Protein AF-A0A9X5X4X1-F1 (afdb_monomer_lite)

Radius of gyration: 17.38 Å; chains: 1; bounding box: 46×42×46 Å

Secondary structure (DSSP, 8-state):
-EEEEE--TTSTT--TTTTTBEEEEEEE-SSTTS-EEEEEEEEEEEGGGTEEEE-B-----EEEETTEEEEEEEPTTS--EEEEEEEGGG-EE-SS-SS-EEEETTEEEETT-SEEEEEEEEE--TTSS--SSSTTSPPPEEEEEEE-SSSS-EEEEEEPPPTTS-SPPPEEEEEPP-STTS--

Sequence (184 aa):
ILAGWNHDDRAAGASATDRGLARVAFIDASDPAALRYRWVLLVAPRDGGKDFGAVRSRLGGMVWYQGKLIVTAQNGAGQDDSLLVFDLQHLLKAGVDSGAIGKVRGGYSAHGYQYVLPAVGSYSPAGGTCGSGEARANPCFGSLSLDRTSTPDSLVATEAAPTDGTKRTRIWRYSYSTGAGRAG

Foldseek 3Di:
DKDWDFDDPPDPPDDPLNAQWTWMWDWDVVPVVDIDIAIATEWEADPNNQKTDGQRADFLEWDDDPQKIWTFGQDPDAQFTKIFIWGNVQKDFFPDQDCDAIDDVPTGYDRRGGIYIYTPDIGTFPPGHADPDDPPGGFHWRYWDWAVVDVVIWIKTKGNADPVNPDDIDIDTGDADPDPPRGD

pLDDT: mean 82.21, std 14.71, range [35.81, 97.44]

Structure (mmCIF, N/CA/C/O backbone):
data_AF-A0A9X5X4X1-F1
#
_entry.id   AF-A0A9X5X4X1-F1
#
loop_
_atom_site.group_PDB
_atom_site.id
_atom_site.type_symbol
_atom_site.label_atom_id
_atom_site.label_alt_id
_atom_site.label_comp_id
_atom_site.label_asym_id
_atom_site.label_entity_id
_atom_site.label_seq_id
_atom_site.pdbx_PDB_ins_code
_atom_site.Cartn_x
_atom_site.Cartn_y
_atom_site.Cartn_z
_atom_site.occupancy
_atom_site.B_iso_or_equiv
_atom_site.auth_seq_id
_atom_site.auth_comp_id
_atom_site.auth_asym_id
_atom_site.auth_atom_id
_atom_site.pdbx_PDB_model_num
ATOM 1 N N . ILE A 1 1 ? -3.961 14.943 0.521 1.00 60.47 1 ILE A N 1
ATOM 2 C CA . ILE A 1 1 ? -2.489 14.739 0.440 1.00 60.47 1 ILE A CA 1
ATOM 3 C C . ILE A 1 1 ? -2.168 13.419 1.133 1.00 60.47 1 ILE A C 1
ATOM 5 O O . ILE A 1 1 ? -2.783 13.145 2.160 1.00 60.47 1 ILE A O 1
ATOM 9 N N . LEU A 1 2 ? -1.275 12.606 0.558 1.00 58.41 2 LEU A N 1
ATOM 10 C CA . LEU A 1 2 ? -0.852 11.315 1.113 1.00 58.41 2 LEU A CA 1
ATOM 11 C C . LEU A 1 2 ? 0.649 11.347 1.390 1.00 58.41 2 LEU A C 1
ATOM 13 O O . LEU A 1 2 ? 1.413 11.780 0.530 1.00 58.41 2 LEU A O 1
ATOM 17 N N . ALA A 1 3 ? 1.060 10.864 2.558 1.00 59.78 3 ALA A N 1
ATOM 18 C CA . ALA A 1 3 ? 2.463 10.655 2.896 1.00 59.78 3 ALA A CA 1
ATOM 19 C C . ALA A 1 3 ? 2.642 9.224 3.418 1.00 59.78 3 ALA A C 1
ATOM 21 O O . ALA A 1 3 ? 1.963 8.811 4.354 1.00 59.78 3 ALA A O 1
ATOM 22 N N . GLY A 1 4 ? 3.519 8.445 2.787 1.00 55.84 4 GLY A N 1
ATOM 23 C CA . GLY A 1 4 ? 3.837 7.085 3.223 1.00 55.84 4 GLY A CA 1
ATOM 24 C C . GLY A 1 4 ? 4.915 7.112 4.300 1.00 55.84 4 GLY A C 1
ATOM 25 O O . GLY A 1 4 ? 5.861 7.889 4.195 1.00 55.84 4 GLY A O 1
ATOM 26 N N . TRP A 1 5 ? 4.785 6.277 5.329 1.00 54.09 5 TRP A N 1
ATOM 27 C CA . TRP A 1 5 ? 5.814 6.127 6.356 1.00 54.09 5 TRP A CA 1
ATOM 28 C C . TRP A 1 5 ? 5.919 4.658 6.756 1.00 54.09 5 TRP A C 1
ATOM 30 O O . TRP A 1 5 ? 4.943 4.051 7.190 1.00 54.09 5 TRP A O 1
ATOM 40 N N . ASN A 1 6 ? 7.113 4.087 6.696 1.00 56.62 6 ASN A N 1
ATOM 41 C CA . ASN A 1 6 ? 7.430 2.843 7.391 1.00 56.62 6 ASN A CA 1
ATOM 42 C C . ASN A 1 6 ? 8.311 3.174 8.598 1.00 56.62 6 ASN A C 1
ATOM 44 O O . ASN A 1 6 ? 9.201 4.021 8.508 1.00 56.62 6 ASN A O 1
ATOM 48 N N . HIS A 1 7 ? 8.041 2.569 9.752 1.00 47.75 7 HIS A N 1
ATOM 49 C CA . HIS A 1 7 ? 8.977 2.705 10.861 1.00 47.75 7 HIS A CA 1
ATOM 50 C C . HIS A 1 7 ? 10.265 1.965 10.470 1.00 47.75 7 HIS A C 1
ATOM 52 O O . HIS A 1 7 ? 10.210 0.795 10.103 1.00 47.75 7 HIS A O 1
ATOM 58 N N . ASP A 1 8 ? 11.398 2.670 10.464 1.00 44.44 8 ASP A N 1
ATOM 59 C CA . ASP A 1 8 ? 12.718 2.078 10.251 1.00 44.44 8 ASP A CA 1
ATOM 60 C C . ASP A 1 8 ? 13.308 1.809 11.640 1.00 44.44 8 ASP A C 1
ATOM 62 O O . ASP A 1 8 ? 13.407 2.707 12.479 1.00 44.44 8 ASP A O 1
ATOM 66 N N . ASP A 1 9 ? 13.615 0.551 11.927 1.00 48.59 9 ASP A N 1
ATOM 67 C CA . ASP A 1 9 ? 13.736 -0.009 13.280 1.00 48.59 9 ASP A CA 1
ATOM 68 C C . ASP A 1 9 ? 15.030 0.364 14.031 1.00 48.59 9 ASP A C 1
ATOM 70 O O . ASP A 1 9 ? 15.533 -0.410 14.846 1.00 48.59 9 ASP A O 1
ATOM 74 N N . ARG A 1 10 ? 15.592 1.553 13.785 1.00 42.25 10 ARG A N 1
ATOM 75 C CA . ARG A 1 10 ? 16.760 2.062 14.525 1.00 42.25 10 ARG A CA 1
ATOM 76 C C . ARG A 1 10 ? 16.415 2.984 15.696 1.00 42.25 10 ARG A C 1
ATOM 78 O O . ARG A 1 10 ? 17.324 3.397 16.408 1.00 42.25 10 ARG A O 1
ATOM 85 N N . ALA A 1 11 ? 15.140 3.296 15.935 1.00 42.72 11 ALA A N 1
ATOM 86 C CA . ALA A 1 11 ? 14.756 4.027 17.141 1.00 42.72 11 ALA A CA 1
ATOM 87 C C . ALA A 1 11 ? 14.707 3.065 18.339 1.00 42.72 11 ALA A C 1
ATOM 89 O O . ALA A 1 11 ? 13.877 2.154 18.389 1.00 42.72 11 ALA A O 1
ATOM 90 N N . ALA A 1 12 ? 15.614 3.253 19.298 1.00 35.81 12 ALA A N 1
ATOM 91 C CA . ALA A 1 12 ? 15.603 2.522 20.559 1.00 35.81 12 ALA A CA 1
ATOM 92 C C . ALA A 1 12 ? 14.250 2.724 21.271 1.00 35.81 12 ALA A C 1
ATOM 94 O O . ALA A 1 12 ? 13.861 3.858 21.539 1.00 35.81 12 ALA A O 1
ATOM 95 N N . GLY A 1 13 ? 13.532 1.630 21.557 1.00 48.41 13 GLY A N 1
ATOM 96 C CA . GLY A 1 13 ? 12.283 1.644 22.335 1.00 48.41 13 GLY A CA 1
ATOM 97 C C . GLY A 1 13 ? 10.996 1.252 21.595 1.00 48.41 13 GLY A C 1
ATOM 98 O O . GLY A 1 13 ? 9.953 1.180 22.237 1.00 48.41 13 GLY A O 1
ATOM 99 N N . ALA A 1 14 ? 11.030 0.962 20.288 1.00 50.69 14 ALA A N 1
ATOM 100 C CA . ALA A 1 14 ? 9.841 0.475 19.577 1.00 50.69 14 ALA A CA 1
ATOM 101 C C . ALA A 1 14 ? 9.451 -0.951 20.025 1.00 50.69 14 ALA A C 1
ATOM 103 O O . ALA A 1 14 ? 10.295 -1.852 20.061 1.00 50.69 14 ALA A O 1
ATOM 104 N N . SER A 1 15 ? 8.168 -1.162 20.342 1.00 56.25 15 SER A N 1
ATOM 105 C CA . SER A 1 15 ? 7.614 -2.479 20.679 1.00 56.25 15 SER A CA 1
ATOM 106 C C . SER A 1 15 ? 7.832 -3.476 19.534 1.00 56.25 15 SER A C 1
ATOM 108 O O . SER A 1 15 ? 7.698 -3.134 18.358 1.00 56.25 15 SER A O 1
ATOM 110 N N . ALA A 1 16 ? 8.096 -4.748 19.855 1.00 61.09 16 ALA A N 1
ATOM 111 C CA . ALA A 1 16 ? 8.211 -5.815 18.856 1.00 61.09 16 ALA A CA 1
ATOM 112 C C . ALA A 1 16 ? 6.954 -5.946 17.967 1.00 61.09 16 ALA A C 1
ATOM 114 O O . ALA A 1 16 ? 7.050 -6.405 16.830 1.00 61.09 16 ALA A O 1
ATOM 115 N N . THR A 1 17 ? 5.785 -5.516 18.457 1.00 63.78 17 THR A N 1
ATOM 116 C CA . THR A 1 17 ? 4.520 -5.541 17.706 1.00 63.78 17 THR A CA 1
ATOM 117 C C . THR A 1 17 ? 4.434 -4.468 16.616 1.00 63.78 17 THR A C 1
ATOM 119 O O . THR A 1 17 ? 3.832 -4.726 15.566 1.00 63.78 17 THR A O 1
ATOM 122 N N . ASP A 1 18 ? 5.088 -3.321 16.824 1.00 68.56 18 ASP A N 1
ATOM 123 C CA . ASP A 1 18 ? 5.121 -2.172 15.905 1.00 68.56 18 ASP A CA 1
ATOM 124 C C . ASP A 1 18 ? 6.148 -2.329 14.778 1.00 68.56 18 ASP A C 1
ATOM 126 O O . ASP A 1 18 ? 6.080 -1.644 13.753 1.00 68.56 18 ASP A O 1
ATOM 130 N N . ARG A 1 19 ? 7.106 -3.243 14.961 1.00 71.38 19 ARG A N 1
ATOM 131 C CA . ARG A 1 19 ? 8.256 -3.403 14.074 1.00 71.38 19 ARG A CA 1
ATOM 132 C C . ARG A 1 19 ? 7.835 -3.653 12.622 1.00 71.38 19 ARG A C 1
ATOM 134 O O . ARG A 1 19 ? 7.086 -4.593 12.329 1.00 71.38 19 ARG A O 1
ATOM 141 N N . GLY A 1 20 ? 8.333 -2.814 11.716 1.00 75.88 20 GLY A N 1
ATOM 142 C CA . GLY A 1 20 ? 8.123 -2.941 10.275 1.00 75.88 20 GLY A CA 1
ATOM 143 C C . GLY A 1 20 ? 6.692 -2.721 9.771 1.00 75.88 20 GLY A C 1
ATOM 144 O O . GLY A 1 20 ? 6.445 -3.012 8.604 1.00 75.88 20 GLY A O 1
ATOM 145 N N . LEU A 1 21 ? 5.742 -2.236 10.585 1.00 86.00 21 LEU A N 1
ATOM 146 C CA . LEU A 1 21 ? 4.379 -1.957 10.109 1.00 86.00 21 LEU A CA 1
ATOM 147 C C . LEU A 1 21 ? 4.385 -0.899 8.994 1.00 86.00 21 LEU A C 1
ATOM 149 O O . LEU A 1 21 ? 4.885 0.216 9.175 1.00 86.00 21 LEU A O 1
ATOM 153 N N . ALA A 1 22 ? 3.779 -1.236 7.856 1.00 86.94 22 ALA A N 1
ATOM 154 C CA . ALA A 1 22 ? 3.581 -0.302 6.759 1.00 86.94 22 ALA A CA 1
ATOM 155 C C . ALA A 1 22 ? 2.309 0.526 6.989 1.00 86.94 22 ALA A C 1
ATOM 157 O O . ALA A 1 22 ? 1.212 -0.017 7.150 1.00 86.94 22 ALA A O 1
ATOM 158 N N . ARG A 1 23 ? 2.447 1.854 6.993 1.00 88.50 23 ARG A N 1
ATOM 159 C CA . ARG A 1 23 ? 1.332 2.783 7.204 1.00 88.50 23 ARG A CA 1
ATOM 160 C C . ARG A 1 23 ? 1.416 3.986 6.276 1.00 88.50 23 ARG A C 1
ATOM 162 O O . ARG A 1 23 ? 2.484 4.395 5.824 1.00 88.50 23 ARG A O 1
ATOM 169 N N . VAL A 1 24 ? 0.259 4.572 6.008 1.00 89.19 24 VAL A N 1
ATOM 170 C CA . VAL A 1 24 ? 0.131 5.763 5.169 1.00 89.19 24 VAL A CA 1
ATOM 171 C C . VAL A 1 24 ? -0.659 6.804 5.943 1.00 89.19 24 VAL A C 1
ATOM 173 O O . VAL A 1 24 ? -1.702 6.505 6.525 1.00 89.19 24 VAL A O 1
ATOM 176 N N . ALA A 1 25 ? -0.138 8.023 5.986 1.00 88.25 25 ALA A N 1
ATOM 177 C CA . ALA A 1 25 ? -0.833 9.174 6.522 1.00 88.25 25 ALA A CA 1
ATOM 178 C C . ALA A 1 25 ? -1.733 9.771 5.440 1.00 88.25 25 ALA A C 1
ATOM 180 O O . ALA A 1 25 ? -1.275 10.174 4.366 1.00 88.25 25 ALA A O 1
ATOM 181 N N . PHE A 1 26 ? -3.016 9.856 5.762 1.00 87.50 26 PHE A N 1
ATOM 182 C CA . PHE A 1 26 ? -4.015 10.579 4.999 1.00 87.50 26 PHE A CA 1
ATOM 183 C C . PHE A 1 26 ? -4.278 11.905 5.699 1.00 87.50 26 PHE A C 1
ATOM 185 O O . PHE A 1 26 ? -4.432 11.955 6.922 1.00 87.50 26 PHE A O 1
ATOM 192 N N . ILE A 1 27 ? -4.338 12.976 4.915 1.00 87.19 27 ILE A N 1
ATOM 193 C CA . ILE A 1 27 ? -4.832 14.268 5.382 1.00 87.19 27 ILE A CA 1
ATOM 194 C C . ILE A 1 27 ? -6.265 14.408 4.885 1.00 87.19 27 ILE A C 1
ATOM 196 O O . ILE A 1 27 ? -6.491 14.535 3.678 1.00 87.19 27 ILE A O 1
ATOM 200 N N . ASP A 1 28 ? -7.208 14.382 5.822 1.00 83.38 28 ASP A N 1
ATOM 201 C CA . ASP A 1 28 ? -8.568 14.852 5.596 1.00 83.38 28 ASP A CA 1
ATOM 202 C C . ASP A 1 28 ? -8.522 16.380 5.516 1.00 83.38 28 ASP A C 1
ATOM 204 O O . ASP A 1 28 ? -8.190 17.068 6.485 1.00 83.38 28 AS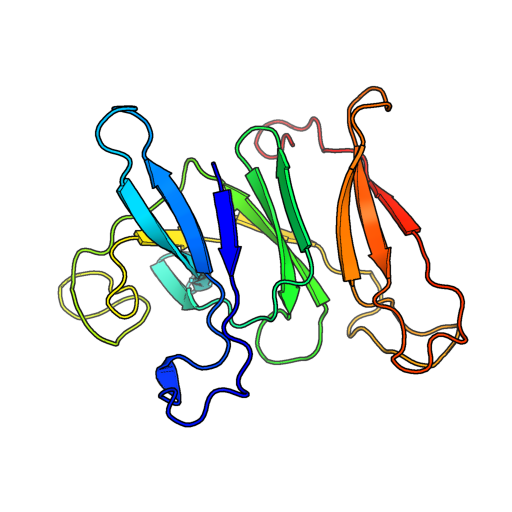P A O 1
ATOM 208 N N . ALA A 1 29 ? -8.777 16.869 4.306 1.00 86.12 29 ALA A N 1
ATOM 209 C CA . ALA A 1 29 ? -8.772 18.278 3.940 1.00 86.12 29 ALA A CA 1
ATOM 210 C C . ALA A 1 29 ? -10.167 18.749 3.499 1.00 86.12 29 ALA A C 1
ATOM 212 O O . ALA A 1 29 ? -10.274 19.704 2.733 1.00 86.12 29 ALA A O 1
ATOM 213 N N . SER A 1 30 ? -11.227 18.058 3.940 1.00 85.50 30 SER A N 1
ATOM 214 C CA . SER A 1 30 ? -12.613 18.484 3.694 1.00 85.50 30 SER A CA 1
ATOM 215 C C . SER A 1 30 ? -12.904 19.872 4.278 1.00 85.50 30 SER A C 1
ATOM 217 O O . SER A 1 30 ? -13.683 20.623 3.698 1.00 85.50 30 SER A O 1
ATOM 219 N N . ASP A 1 31 ? -12.215 20.230 5.366 1.00 90.31 31 ASP A N 1
ATOM 220 C CA . ASP A 1 31 ? -12.123 21.584 5.907 1.00 90.31 31 ASP A CA 1
ATOM 221 C C . ASP A 1 31 ? -10.655 22.067 5.876 1.00 90.31 31 ASP A C 1
ATOM 223 O O . ASP A 1 31 ? -9.835 21.607 6.681 1.00 90.31 31 ASP A O 1
ATOM 227 N N . PRO A 1 32 ? -10.289 22.995 4.969 1.00 88.56 32 PRO A N 1
ATOM 228 C CA . PRO A 1 32 ? -8.934 23.540 4.882 1.00 88.56 32 PRO A CA 1
ATOM 229 C C . PRO A 1 32 ? -8.465 24.284 6.140 1.00 88.56 32 PRO A C 1
ATOM 231 O O . PRO A 1 32 ? -7.257 24.390 6.356 1.00 88.56 32 PRO A O 1
ATOM 234 N N . ALA A 1 33 ? -9.383 24.785 6.975 1.00 92.75 33 ALA A N 1
ATOM 235 C CA . ALA A 1 33 ? -9.048 25.440 8.239 1.00 92.75 33 ALA A CA 1
ATOM 236 C C . ALA A 1 33 ? -8.784 24.433 9.376 1.00 92.75 33 ALA A C 1
ATOM 238 O O . ALA A 1 33 ? -8.242 24.808 10.417 1.00 92.75 33 ALA A O 1
ATOM 239 N N . ALA A 1 34 ? -9.129 23.156 9.181 1.00 90.69 34 ALA A N 1
ATOM 240 C CA . ALA A 1 34 ? -9.043 22.111 10.196 1.00 90.69 34 ALA A CA 1
ATOM 241 C C . ALA A 1 34 ? -8.537 20.780 9.614 1.00 90.69 34 ALA A C 1
ATOM 243 O O . ALA A 1 34 ? -9.199 19.745 9.717 1.00 90.69 34 ALA A O 1
ATOM 244 N N . LEU A 1 35 ? -7.332 20.791 9.033 1.00 89.44 35 LEU A N 1
ATOM 245 C CA . LEU A 1 35 ? -6.696 19.588 8.490 1.00 89.44 35 LEU A CA 1
ATOM 246 C C . LEU A 1 35 ? -6.540 18.498 9.560 1.00 89.44 35 LEU A C 1
ATOM 248 O O . LEU A 1 35 ? -5.962 18.725 10.627 1.00 89.44 35 LEU A O 1
ATOM 252 N N . ARG A 1 36 ? -7.005 17.281 9.258 1.00 87.06 36 ARG A N 1
ATOM 253 C CA . ARG A 1 36 ? -6.911 16.137 10.177 1.00 87.06 36 ARG A CA 1
ATOM 254 C C . ARG A 1 36 ? -6.016 15.054 9.605 1.00 87.06 36 ARG A C 1
ATOM 256 O O . ARG A 1 36 ? -6.288 14.491 8.550 1.00 87.06 36 ARG A O 1
ATOM 263 N N . TYR A 1 37 ? -4.985 14.704 10.363 1.00 85.25 37 TYR A N 1
ATOM 264 C CA . TYR A 1 37 ? -4.120 13.576 10.046 1.00 85.25 37 TYR A CA 1
ATOM 265 C C . TYR A 1 37 ? -4.741 12.265 10.524 1.00 85.25 37 TYR A C 1
ATOM 267 O O . TYR A 1 37 ? -5.282 12.172 11.636 1.00 85.25 37 TYR A O 1
ATOM 275 N N . ARG A 1 38 ? -4.659 11.241 9.676 1.00 87.88 38 ARG A N 1
ATOM 276 C CA . ARG A 1 38 ? -5.104 9.878 9.963 1.00 87.88 38 ARG A CA 1
ATOM 277 C C . ARG A 1 38 ? -4.042 8.893 9.510 1.00 87.88 38 ARG A C 1
ATOM 279 O O . ARG A 1 38 ? -3.692 8.854 8.335 1.00 87.88 38 ARG A O 1
ATOM 286 N N . TRP A 1 39 ? -3.556 8.086 10.443 1.00 90.06 39 TRP A N 1
ATOM 287 C CA . TRP A 1 39 ? -2.755 6.918 10.107 1.00 90.06 39 TRP A CA 1
ATOM 288 C C . TRP A 1 39 ? -3.670 5.789 9.653 1.00 90.06 39 TRP A C 1
ATOM 290 O O . TRP A 1 39 ? -4.643 5.456 10.334 1.00 90.06 39 TRP A O 1
ATOM 300 N N . VAL A 1 40 ? -3.341 5.219 8.502 1.00 93.31 40 VAL A N 1
ATOM 301 C CA . VAL A 1 40 ? -4.019 4.067 7.921 1.00 93.31 40 VAL A CA 1
ATOM 302 C C . VAL A 1 40 ? -3.013 2.932 7.823 1.00 93.31 40 VAL A C 1
ATOM 304 O O . VAL A 1 40 ? -1.945 3.091 7.225 1.00 93.31 40 VAL A O 1
ATOM 307 N N . LEU A 1 41 ? -3.345 1.796 8.430 1.00 93.69 41 LEU A N 1
ATOM 308 C CA . LEU A 1 41 ? -2.503 0.607 8.408 1.00 93.69 41 LEU A CA 1
ATOM 309 C C . LEU A 1 41 ? -2.710 -0.157 7.094 1.00 93.69 41 LEU A C 1
ATOM 311 O O . LEU A 1 41 ? -3.844 -0.479 6.737 1.00 93.69 41 LEU A O 1
ATOM 315 N N . LEU A 1 42 ? -1.627 -0.474 6.384 1.00 93.38 42 LEU A N 1
ATOM 316 C CA . LEU A 1 42 ? -1.701 -1.328 5.201 1.00 93.38 42 LEU A CA 1
ATOM 317 C C . LEU A 1 42 ? -1.804 -2.791 5.638 1.00 93.38 42 LEU A C 1
ATOM 319 O O . LEU A 1 42 ? -1.017 -3.262 6.464 1.00 93.38 42 LEU A O 1
ATOM 323 N N . VAL A 1 43 ? -2.779 -3.517 5.094 1.00 93.44 43 VAL A N 1
ATOM 324 C CA . VAL A 1 43 ? -3.051 -4.909 5.481 1.00 93.44 43 VAL A CA 1
ATOM 325 C C . VAL A 1 43 ? -3.193 -5.812 4.261 1.00 93.44 43 VAL A C 1
ATOM 327 O O . VAL A 1 43 ? -3.605 -5.376 3.191 1.00 93.44 43 VAL A O 1
ATOM 330 N N . ALA A 1 44 ? -2.843 -7.083 4.418 1.00 91.12 44 ALA A N 1
ATOM 331 C CA . ALA A 1 44 ? -3.049 -8.119 3.417 1.00 91.12 44 ALA A CA 1
ATOM 332 C C . ALA A 1 44 ? -4.242 -8.991 3.842 1.00 91.12 44 ALA A C 1
ATOM 334 O O . ALA A 1 44 ? -4.248 -9.473 4.984 1.00 91.12 44 ALA A O 1
ATOM 335 N N . PRO A 1 45 ? -5.242 -9.207 2.967 1.00 92.44 45 PRO A N 1
ATOM 336 C CA . PRO A 1 45 ? -6.344 -10.119 3.250 1.00 92.44 45 PRO A CA 1
ATOM 337 C C . PRO A 1 45 ? -5.852 -11.531 3.599 1.00 92.44 45 PRO A C 1
ATOM 339 O O . PRO A 1 45 ? -4.898 -12.039 3.012 1.00 92.44 45 PRO A O 1
ATOM 342 N N . ARG A 1 46 ? -6.531 -12.178 4.544 1.00 90.00 46 ARG A N 1
ATOM 343 C CA . ARG A 1 46 ? -6.351 -13.578 4.952 1.00 90.00 46 ARG A CA 1
ATOM 344 C C . ARG A 1 46 ? -7.695 -14.293 4.936 1.00 90.00 46 ARG A C 1
ATOM 346 O O . ARG A 1 46 ? -8.744 -13.652 4.872 1.00 90.00 46 ARG A O 1
ATOM 353 N N . ASP A 1 47 ? -7.667 -15.622 4.959 1.00 89.38 47 ASP A N 1
ATOM 354 C CA . ASP A 1 47 ? -8.865 -16.462 5.077 1.00 89.38 47 ASP A CA 1
ATOM 355 C C . ASP A 1 47 ? -9.966 -16.112 4.059 1.00 89.38 47 ASP A C 1
ATOM 357 O O . ASP A 1 47 ? -11.148 -15.993 4.389 1.00 89.38 47 ASP A O 1
ATOM 361 N N . GLY A 1 48 ? -9.567 -15.874 2.805 1.00 86.00 48 GLY A N 1
ATOM 362 C CA . GLY A 1 48 ? -10.485 -15.471 1.734 1.00 86.00 48 GLY A CA 1
ATOM 363 C C . GLY A 1 48 ? -11.128 -14.093 1.943 1.00 86.00 48 GLY A C 1
ATOM 364 O O . GLY A 1 48 ? -12.239 -13.867 1.474 1.00 86.00 48 GLY A O 1
ATOM 365 N N . GLY A 1 49 ? -10.467 -13.194 2.680 1.00 86.81 49 GLY A N 1
ATOM 366 C CA . GLY A 1 49 ? -10.953 -11.846 2.995 1.00 86.81 49 GLY A CA 1
ATOM 367 C C . GLY A 1 49 ? -11.778 -11.749 4.281 1.00 86.81 49 GLY A C 1
ATOM 368 O O . GLY A 1 49 ? -12.301 -10.681 4.587 1.00 86.81 49 GLY A O 1
ATOM 369 N N . LYS A 1 50 ? -11.901 -12.841 5.047 1.00 92.56 50 LYS A N 1
ATOM 370 C CA . LYS A 1 50 ? -12.605 -12.857 6.345 1.00 92.56 50 LYS A CA 1
ATOM 371 C C . LYS A 1 50 ? -11.740 -12.373 7.510 1.00 92.56 50 LYS A C 1
ATOM 373 O O . LYS A 1 50 ? -12.259 -12.193 8.612 1.00 92.56 50 LYS A O 1
ATOM 378 N N . ASP A 1 51 ? -10.446 -12.211 7.269 1.00 94.88 51 ASP A N 1
ATOM 379 C CA . ASP A 1 51 ? -9.477 -11.641 8.193 1.00 94.88 51 ASP A CA 1
ATOM 380 C C . ASP A 1 51 ? -8.379 -10.904 7.406 1.00 94.88 51 ASP A C 1
ATOM 382 O O . ASP A 1 51 ? -8.380 -10.888 6.172 1.00 94.88 51 ASP A O 1
ATOM 386 N N . PHE A 1 52 ? -7.437 -10.276 8.101 1.00 94.25 52 PHE A N 1
ATOM 387 C CA . PHE A 1 52 ? -6.272 -9.641 7.510 1.00 94.25 52 PHE A CA 1
ATOM 388 C C . PHE A 1 52 ? -5.080 -9.639 8.468 1.00 94.25 52 PHE A C 1
ATOM 390 O O . PHE A 1 52 ? -5.215 -9.645 9.689 1.00 94.25 52 PHE A O 1
ATOM 397 N N . GLY A 1 53 ? -3.880 -9.601 7.898 1.00 91.31 53 GLY A N 1
ATOM 398 C CA . GLY A 1 53 ? -2.641 -9.356 8.632 1.00 91.31 53 GLY A CA 1
ATOM 399 C C . GLY A 1 53 ? -2.017 -8.030 8.227 1.00 91.31 53 GLY A C 1
ATOM 400 O O . GLY A 1 53 ? -2.274 -7.528 7.138 1.00 91.31 53 GLY A O 1
ATOM 401 N N . ALA A 1 54 ? -1.157 -7.473 9.075 1.00 89.12 54 ALA A N 1
ATOM 402 C CA . ALA A 1 54 ? -0.380 -6.302 8.688 1.00 89.12 54 ALA A CA 1
ATOM 403 C C . ALA A 1 54 ? 0.541 -6.606 7.504 1.00 89.12 54 ALA A C 1
ATOM 405 O O . ALA A 1 54 ? 1.231 -7.630 7.500 1.00 89.12 54 ALA A O 1
ATOM 406 N N . VAL A 1 55 ? 0.617 -5.666 6.562 1.00 86.81 55 VAL A N 1
ATOM 407 C CA . VAL A 1 55 ? 1.764 -5.579 5.661 1.00 86.81 55 VAL A CA 1
ATOM 408 C C . VAL A 1 55 ? 2.936 -5.077 6.492 1.00 86.81 55 VAL A C 1
ATOM 410 O O . VAL A 1 55 ? 2.883 -3.996 7.085 1.00 86.81 55 VAL A O 1
ATOM 413 N N . ARG A 1 56 ? 3.986 -5.893 6.561 1.00 81.81 56 ARG A N 1
ATOM 414 C CA . ARG A 1 56 ? 5.228 -5.540 7.241 1.00 81.81 56 ARG A CA 1
ATOM 415 C C . ARG A 1 56 ? 6.319 -5.376 6.205 1.00 81.81 56 ARG A C 1
ATOM 417 O O . ARG A 1 56 ? 6.864 -6.365 5.735 1.00 81.81 56 ARG A O 1
ATOM 424 N N . SER A 1 57 ? 6.582 -4.134 5.818 1.00 74.31 57 SER A N 1
ATOM 425 C CA . SER A 1 57 ? 7.588 -3.830 4.812 1.00 74.31 57 SER A CA 1
ATOM 426 C C . SER A 1 57 ? 8.151 -2.429 4.973 1.00 74.31 57 SER A C 1
ATOM 428 O O . SER A 1 57 ? 7.438 -1.481 5.312 1.00 74.31 57 SER A O 1
ATOM 430 N N . ARG A 1 58 ? 9.424 -2.285 4.600 1.00 73.12 58 ARG A N 1
ATOM 431 C CA . ARG A 1 58 ? 9.982 -0.996 4.206 1.00 73.12 58 ARG A CA 1
ATOM 432 C C . ARG A 1 58 ? 9.282 -0.544 2.922 1.00 73.12 58 ARG A C 1
ATOM 434 O O . ARG A 1 58 ? 9.266 -1.292 1.950 1.00 73.12 58 ARG A O 1
ATOM 441 N N . LEU A 1 59 ? 8.686 0.645 2.923 1.00 76.19 59 LEU A N 1
ATOM 442 C CA . LEU A 1 59 ? 8.090 1.220 1.718 1.00 76.19 59 LEU A CA 1
ATOM 443 C C . LEU A 1 59 ? 9.184 2.009 0.994 1.00 76.19 59 LEU A C 1
ATOM 445 O O . LEU A 1 59 ? 9.555 3.096 1.428 1.00 76.19 59 LEU A O 1
ATOM 449 N N . GLY A 1 60 ? 9.749 1.438 -0.069 1.00 73.44 60 GLY A N 1
ATOM 450 C CA . GLY A 1 60 ? 10.801 2.084 -0.870 1.00 73.44 60 GLY A CA 1
ATOM 451 C C . GLY A 1 60 ? 10.264 3.147 -1.837 1.00 73.44 60 GLY A C 1
ATOM 452 O O . GLY A 1 60 ? 10.952 4.117 -2.152 1.00 73.44 60 GLY A O 1
ATOM 453 N N . GLY A 1 61 ? 9.008 3.011 -2.263 1.00 83.75 61 GLY A N 1
ATOM 454 C CA . GLY A 1 61 ? 8.319 3.968 -3.119 1.00 83.75 61 GLY A CA 1
ATOM 455 C C . GLY A 1 61 ? 6.807 3.783 -3.091 1.00 83.75 61 GLY A C 1
ATOM 456 O O . GLY A 1 61 ? 6.302 2.711 -2.756 1.00 83.75 61 GLY A O 1
ATOM 457 N N . MET A 1 62 ? 6.084 4.845 -3.444 1.00 90.50 62 MET A N 1
ATOM 458 C CA . MET A 1 62 ? 4.625 4.870 -3.463 1.00 90.50 62 MET A CA 1
ATOM 459 C C . MET A 1 62 ? 4.115 5.799 -4.563 1.00 90.50 62 MET A C 1
ATOM 461 O O . MET A 1 62 ? 4.596 6.922 -4.700 1.00 90.50 62 MET A O 1
ATOM 46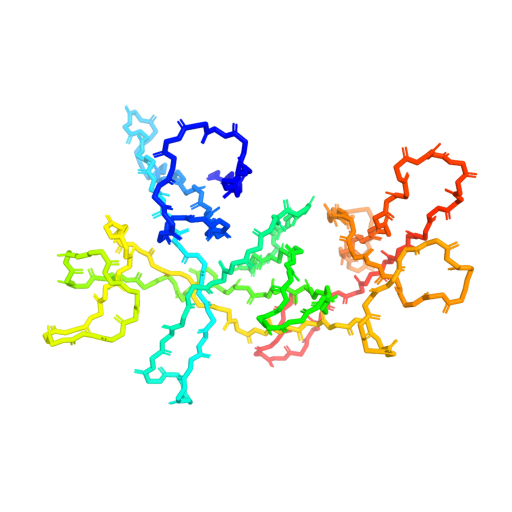5 N N . VAL A 1 63 ? 3.106 5.350 -5.306 1.00 93.38 63 VAL A N 1
ATOM 466 C CA . VAL A 1 63 ? 2.410 6.131 -6.334 1.00 93.38 63 VAL A CA 1
ATOM 467 C C . VAL A 1 63 ? 0.910 6.031 -6.107 1.00 93.38 63 VAL A C 1
ATOM 469 O O . VAL A 1 63 ? 0.379 4.950 -5.874 1.00 93.38 63 VAL A O 1
ATOM 472 N N . TRP A 1 64 ? 0.220 7.166 -6.193 1.00 92.00 64 TRP A N 1
ATOM 473 C CA . TRP A 1 64 ? -1.236 7.215 -6.250 1.00 92.00 64 TRP A CA 1
ATOM 474 C C . TRP A 1 64 ? -1.678 7.540 -7.677 1.00 92.00 64 TRP A C 1
ATOM 476 O O . TRP A 1 64 ? -1.276 8.565 -8.234 1.00 92.00 64 TRP A O 1
ATOM 486 N N . TYR A 1 65 ? -2.507 6.675 -8.256 1.00 91.81 65 TYR A N 1
ATOM 487 C CA . TYR A 1 65 ? -3.051 6.839 -9.598 1.00 91.81 65 TYR A CA 1
ATOM 488 C C . TYR A 1 65 ? -4.486 6.312 -9.670 1.00 91.81 65 TYR A C 1
ATOM 490 O O . TYR A 1 65 ? -4.765 5.232 -9.165 1.00 91.81 65 TYR A O 1
ATOM 498 N N . GLN A 1 66 ? -5.409 7.098 -10.237 1.00 90.38 66 GLN A N 1
ATOM 499 C CA . GLN A 1 66 ? -6.825 6.733 -10.446 1.00 90.38 66 GLN A CA 1
ATOM 500 C C . GLN A 1 66 ? -7.502 6.011 -9.258 1.00 90.38 66 GLN A C 1
ATOM 502 O O . GLN A 1 66 ? -8.196 5.011 -9.413 1.00 90.38 66 GLN A O 1
ATOM 507 N N . GLY A 1 67 ? -7.293 6.516 -8.038 1.00 90.31 67 GLY A N 1
ATOM 508 C CA . GLY A 1 67 ? -7.900 5.937 -6.832 1.00 90.31 67 GLY A CA 1
ATOM 509 C C . GLY A 1 67 ? -7.170 4.719 -6.259 1.00 90.31 67 GLY A C 1
ATOM 510 O O . GLY A 1 67 ? -7.593 4.214 -5.223 1.00 90.31 67 GLY A O 1
ATOM 511 N N . LYS A 1 68 ? -6.056 4.283 -6.859 1.00 93.06 68 LYS A N 1
ATOM 512 C CA . LYS A 1 68 ? -5.217 3.196 -6.348 1.00 93.06 68 LYS A CA 1
ATOM 513 C C . LYS A 1 68 ? -3.892 3.700 -5.812 1.00 93.06 68 LYS A C 1
ATOM 515 O O . LYS A 1 68 ? -3.239 4.549 -6.415 1.00 93.06 68 LYS A O 1
ATOM 520 N N . LEU A 1 69 ? -3.495 3.156 -4.676 1.00 94.06 69 LEU A N 1
ATOM 521 C CA . LEU A 1 69 ? -2.181 3.340 -4.095 1.00 94.06 69 LEU A CA 1
ATOM 522 C C . LEU A 1 69 ? -1.334 2.110 -4.411 1.00 94.06 69 LEU A C 1
ATOM 524 O O . LEU A 1 69 ? -1.708 0.994 -4.060 1.00 94.06 69 LEU A O 1
ATOM 528 N N . ILE A 1 70 ? -0.203 2.315 -5.067 1.00 93.56 70 ILE A N 1
ATOM 529 C CA . ILE A 1 70 ? 0.758 1.269 -5.407 1.00 93.56 70 ILE A CA 1
ATOM 530 C C . ILE A 1 70 ? 2.002 1.531 -4.578 1.00 93.56 70 ILE A C 1
ATOM 532 O O . ILE A 1 70 ? 2.534 2.641 -4.610 1.00 93.56 70 ILE A O 1
ATOM 536 N N . VAL A 1 71 ? 2.459 0.534 -3.834 1.00 91.38 71 VAL A N 1
ATOM 537 C CA . VAL A 1 71 ? 3.645 0.648 -2.979 1.00 91.38 71 VAL A CA 1
ATOM 538 C C . VAL A 1 71 ? 4.618 -0.476 -3.281 1.00 91.38 71 VAL A C 1
ATOM 540 O O . VAL A 1 71 ? 4.196 -1.591 -3.591 1.00 91.38 71 VAL A O 1
ATOM 543 N N . THR A 1 72 ? 5.913 -0.208 -3.144 1.00 87.38 72 THR A N 1
ATOM 544 C CA . THR A 1 72 ? 6.891 -1.294 -3.041 1.00 87.38 72 THR A CA 1
ATOM 545 C C . THR A 1 72 ? 6.790 -1.906 -1.652 1.00 87.38 72 THR A C 1
ATOM 547 O O . THR A 1 72 ? 6.753 -1.191 -0.645 1.00 87.38 72 THR A O 1
ATOM 550 N N . ALA A 1 73 ? 6.687 -3.228 -1.593 1.00 78.31 73 ALA A N 1
ATOM 551 C CA . ALA A 1 73 ? 6.651 -3.954 -0.342 1.00 78.31 73 ALA A CA 1
ATOM 552 C C . ALA A 1 73 ? 7.247 -5.358 -0.470 1.00 78.31 73 ALA A C 1
ATOM 554 O O . ALA A 1 73 ? 7.148 -6.005 -1.505 1.00 78.31 73 ALA A O 1
ATOM 555 N N . GLN A 1 74 ? 7.784 -5.856 0.633 1.00 68.31 74 GLN A N 1
ATOM 556 C CA . GLN A 1 74 ? 8.132 -7.251 0.828 1.00 68.31 74 GLN A CA 1
ATOM 557 C C . GLN A 1 74 ? 6.852 -8.015 1.157 1.00 68.31 74 GLN A C 1
ATOM 559 O O . GLN A 1 74 ? 6.115 -7.647 2.082 1.00 68.31 74 GLN A O 1
ATOM 564 N N . ASN A 1 75 ? 6.553 -9.058 0.386 1.00 54.84 75 ASN A N 1
ATOM 565 C CA . ASN A 1 75 ? 5.459 -9.955 0.731 1.00 54.84 75 ASN A CA 1
ATOM 566 C C . ASN A 1 75 ? 5.877 -10.855 1.914 1.00 54.84 75 ASN A C 1
ATOM 568 O O . ASN A 1 75 ? 7.054 -11.139 2.113 1.00 54.84 75 ASN A O 1
ATOM 572 N N . GLY A 1 76 ? 4.929 -11.254 2.761 1.00 45.47 76 GLY A N 1
ATOM 573 C CA . GLY A 1 76 ? 5.219 -11.940 4.024 1.00 45.47 76 GLY A CA 1
ATOM 574 C C . GLY A 1 76 ? 6.007 -13.255 3.876 1.00 45.47 76 GLY A C 1
ATOM 575 O O . GLY A 1 76 ? 5.774 -14.028 2.956 1.00 45.47 76 GLY A O 1
ATOM 576 N N . ALA A 1 77 ? 6.868 -13.520 4.868 1.00 36.22 77 ALA A N 1
ATOM 577 C CA . ALA A 1 77 ? 7.671 -14.734 5.111 1.00 36.22 77 ALA A CA 1
ATOM 578 C C . ALA A 1 77 ? 8.898 -15.010 4.214 1.00 36.22 77 ALA A C 1
ATOM 580 O O . ALA A 1 77 ? 9.631 -15.959 4.492 1.00 36.22 77 ALA A O 1
ATOM 581 N N . GLY A 1 78 ? 9.204 -14.174 3.227 1.00 43.28 78 GLY A N 1
ATOM 582 C CA . GLY A 1 78 ? 10.410 -14.322 2.413 1.00 43.28 78 GLY A CA 1
ATOM 583 C C . GLY A 1 78 ? 10.637 -13.091 1.555 1.00 43.28 78 GLY A C 1
ATOM 584 O O . GLY A 1 78 ? 9.721 -12.310 1.348 1.00 43.28 78 GLY A O 1
ATOM 585 N N . GLN A 1 79 ? 11.873 -12.894 1.115 1.00 51.12 79 GLN A N 1
ATOM 586 C CA . GLN A 1 79 ? 12.420 -11.699 0.460 1.00 51.12 79 GLN A CA 1
ATOM 587 C C . GLN A 1 79 ? 11.820 -11.376 -0.935 1.00 51.12 79 GLN A C 1
ATOM 589 O O . GLN A 1 79 ? 12.500 -10.833 -1.806 1.00 51.12 79 GLN A O 1
ATOM 594 N N . ASP A 1 80 ? 10.555 -11.712 -1.180 1.00 60.59 80 ASP A N 1
ATOM 595 C CA . ASP A 1 80 ? 9.883 -11.491 -2.453 1.00 60.59 80 ASP A CA 1
ATOM 596 C C . ASP A 1 80 ? 9.381 -10.044 -2.521 1.00 60.59 80 ASP A C 1
ATOM 598 O O . ASP A 1 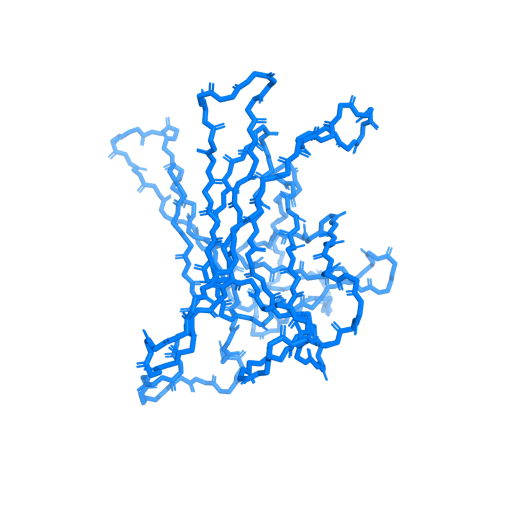80 ? 8.273 -9.704 -2.083 1.00 60.59 80 ASP A O 1
ATOM 602 N N . ASP A 1 81 ? 10.223 -9.175 -3.077 1.00 74.19 81 ASP A N 1
ATOM 603 C CA . ASP A 1 81 ? 9.831 -7.816 -3.426 1.00 74.19 81 ASP A CA 1
ATOM 604 C C . ASP A 1 81 ? 8.651 -7.834 -4.396 1.00 74.19 81 ASP A C 1
ATOM 606 O O . ASP A 1 81 ? 8.646 -8.504 -5.431 1.00 74.19 81 ASP A O 1
ATOM 610 N N . SER A 1 82 ? 7.628 -7.075 -4.037 1.00 83.50 82 SER A N 1
ATOM 611 C CA . SER A 1 82 ? 6.363 -7.008 -4.744 1.00 83.50 82 SER A CA 1
ATOM 612 C C . SER A 1 82 ? 5.861 -5.568 -4.794 1.00 83.50 82 SER A C 1
ATOM 614 O O . SER A 1 82 ? 6.143 -4.741 -3.927 1.00 83.50 82 SER A O 1
ATOM 616 N N . LEU A 1 83 ? 5.064 -5.261 -5.807 1.00 89.62 83 LEU A N 1
ATOM 617 C CA . LEU A 1 83 ? 4.197 -4.095 -5.805 1.00 89.62 83 LEU A CA 1
ATOM 618 C C . LEU A 1 83 ? 2.870 -4.517 -5.201 1.00 89.62 83 LEU A C 1
ATOM 620 O O . LEU A 1 83 ? 2.190 -5.371 -5.768 1.00 89.62 83 LEU A O 1
ATOM 624 N N . LEU A 1 84 ? 2.494 -3.929 -4.072 1.00 91.06 84 LEU A N 1
ATOM 625 C CA . LEU A 1 84 ? 1.158 -4.102 -3.515 1.00 91.06 84 LEU A CA 1
ATOM 626 C C . LEU A 1 84 ? 0.263 -2.968 -3.997 1.00 91.06 84 LEU A C 1
ATOM 628 O O . LEU A 1 84 ? 0.649 -1.798 -3.967 1.00 91.06 84 LEU A O 1
ATOM 632 N N . VAL A 1 85 ? -0.937 -3.332 -4.431 1.00 93.44 85 VAL A N 1
ATOM 633 C CA . VAL A 1 85 ? -1.960 -2.401 -4.899 1.00 93.44 85 VAL A CA 1
ATOM 634 C C . VAL A 1 85 ? -3.061 -2.329 -3.862 1.00 93.44 85 VAL A C 1
ATOM 636 O O . VAL A 1 85 ? -3.575 -3.354 -3.423 1.00 93.44 85 VAL A O 1
ATOM 639 N N . PHE A 1 86 ? -3.457 -1.116 -3.512 1.00 94.00 86 PHE A N 1
ATOM 640 C CA . PHE A 1 86 ? -4.529 -0.822 -2.578 1.00 94.00 86 PHE A CA 1
ATOM 641 C C . PHE A 1 86 ? -5.549 0.082 -3.256 1.00 94.00 86 PHE A C 1
ATOM 643 O O . PHE A 1 86 ? -5.180 1.083 -3.866 1.00 94.00 86 PHE A O 1
ATOM 650 N N . ASP A 1 87 ? -6.832 -0.244 -3.145 1.00 94.19 87 ASP A N 1
ATOM 651 C CA . ASP A 1 87 ? -7.900 0.619 -3.644 1.00 94.19 87 ASP A CA 1
ATOM 652 C C . ASP A 1 87 ? -8.369 1.555 -2.530 1.00 94.19 87 ASP A C 1
ATOM 654 O O . ASP A 1 87 ? -8.814 1.090 -1.480 1.00 94.19 87 ASP A O 1
ATOM 658 N N . LEU A 1 88 ? -8.284 2.870 -2.741 1.00 91.88 88 LEU A N 1
ATOM 659 C CA . LEU A 1 88 ? -8.684 3.855 -1.735 1.00 91.88 88 LEU A CA 1
ATOM 660 C C . LEU A 1 88 ? -10.192 3.829 -1.440 1.00 91.88 88 LEU A C 1
ATOM 662 O O . LEU A 1 88 ? -10.602 4.317 -0.388 1.00 91.88 88 LEU A O 1
ATOM 666 N N . GLN A 1 89 ? -11.010 3.232 -2.315 1.00 91.62 89 GLN A N 1
ATOM 667 C CA . GLN A 1 89 ? -12.432 2.989 -2.044 1.00 91.62 89 GLN A CA 1
ATOM 668 C C . GLN A 1 89 ? -12.657 1.890 -0.994 1.00 91.62 89 GLN A C 1
ATOM 670 O O . GLN A 1 89 ? -13.755 1.766 -0.459 1.00 91.62 89 GLN A O 1
ATOM 675 N N . HIS A 1 90 ? -11.630 1.101 -0.668 1.00 93.19 90 HIS A N 1
ATOM 676 C CA . HIS A 1 90 ? -11.690 0.027 0.326 1.00 93.19 90 HIS A CA 1
ATOM 677 C C . HIS A 1 90 ? -11.056 0.430 1.665 1.00 93.19 90 HIS A C 1
ATOM 679 O O . HIS A 1 90 ? -10.532 -0.416 2.387 1.00 93.19 90 HIS A O 1
ATOM 685 N N . LEU A 1 91 ? -11.085 1.718 2.018 1.00 93.44 91 LEU A N 1
ATOM 686 C CA . LEU A 1 91 ? -10.684 2.169 3.348 1.00 93.44 91 LEU A CA 1
ATOM 687 C C . LEU A 1 91 ? -11.695 1.673 4.393 1.00 93.44 91 LEU A C 1
ATOM 689 O O . LEU A 1 91 ? -12.861 2.068 4.378 1.00 93.44 91 LEU A O 1
ATOM 693 N N . LEU A 1 92 ? -11.248 0.830 5.323 1.00 95.19 92 LEU A N 1
ATOM 694 C CA . LEU A 1 92 ? -12.107 0.228 6.343 1.00 95.19 92 LEU A CA 1
ATOM 695 C C . LEU A 1 92 ? -11.810 0.817 7.718 1.00 95.19 92 LEU A C 1
ATOM 697 O O . LEU A 1 92 ? -10.655 1.059 8.068 1.00 95.19 92 LEU A O 1
ATOM 701 N N . LYS A 1 93 ? -12.855 1.006 8.526 1.00 95.56 93 LYS A N 1
ATOM 702 C CA . LYS A 1 93 ? -12.736 1.458 9.915 1.00 95.56 93 LYS A CA 1
ATOM 703 C C . LYS A 1 93 ? -12.717 0.261 10.865 1.00 95.56 93 LYS A C 1
ATOM 705 O O . LYS A 1 93 ? -13.617 -0.576 10.818 1.00 95.56 93 LYS A O 1
ATOM 710 N N . ALA A 1 94 ? -11.720 0.200 11.743 1.00 96.12 94 ALA A N 1
ATOM 711 C CA . ALA A 1 94 ? -11.675 -0.779 12.822 1.00 96.12 94 ALA A CA 1
ATOM 712 C C . ALA A 1 94 ? -12.690 -0.409 13.915 1.00 96.12 94 ALA A C 1
ATOM 714 O O . ALA A 1 94 ? -12.828 0.758 14.289 1.00 96.12 94 ALA A O 1
ATOM 715 N N . GLY A 1 95 ? -13.428 -1.410 14.395 1.00 96.44 95 GLY A N 1
ATOM 716 C CA . GLY A 1 95 ? -14.478 -1.232 15.403 1.00 96.44 95 GLY A CA 1
ATOM 717 C C . GLY A 1 95 ? -14.013 -1.504 16.832 1.00 96.44 95 GLY A C 1
ATOM 718 O O . GLY A 1 95 ? -14.700 -1.119 17.773 1.00 96.44 95 GLY A O 1
ATOM 719 N N . VAL A 1 96 ? -12.866 -2.164 16.995 1.00 97.06 96 VAL A N 1
ATOM 720 C CA . VAL A 1 96 ? -12.301 -2.525 18.297 1.00 97.06 96 VAL A CA 1
ATOM 721 C C . VAL A 1 96 ? -10.945 -1.850 18.446 1.00 97.06 96 VAL A C 1
ATOM 723 O O . VAL A 1 96 ? -10.061 -2.055 17.618 1.00 97.06 96 VAL A O 1
ATOM 726 N N . ASP A 1 97 ? -10.784 -1.068 19.509 1.00 94.38 97 ASP A N 1
ATOM 727 C CA . ASP A 1 97 ? -9.506 -0.458 19.869 1.00 94.38 97 ASP A CA 1
ATOM 728 C C . ASP A 1 97 ? -8.680 -1.440 20.709 1.00 94.38 97 ASP A C 1
ATOM 730 O O . ASP A 1 97 ? -9.027 -1.766 21.846 1.00 94.38 97 ASP A O 1
ATOM 734 N N . SER A 1 98 ? -7.626 -1.997 20.114 1.00 93.25 98 SER A N 1
ATOM 735 C CA . SER A 1 98 ? -6.680 -2.871 20.806 1.00 93.25 98 SER A CA 1
ATOM 736 C C . SER A 1 98 ? -5.342 -2.947 20.071 1.00 93.25 98 SER A C 1
ATOM 738 O O . SER A 1 98 ? -5.225 -2.570 18.907 1.00 93.25 98 SER A O 1
ATOM 740 N N . GLY A 1 99 ? -4.331 -3.526 20.723 1.00 91.19 99 GLY A N 1
ATOM 741 C CA . GLY A 1 99 ? -3.042 -3.834 20.097 1.00 91.19 99 GLY A CA 1
ATOM 742 C C . GLY A 1 99 ? -3.068 -5.014 19.111 1.00 91.19 99 GLY A C 1
ATOM 743 O O . GLY A 1 99 ? -2.026 -5.363 18.564 1.00 91.19 99 GLY A O 1
ATOM 744 N N . ALA A 1 100 ? -4.211 -5.660 18.870 1.00 93.56 100 ALA A N 1
ATOM 745 C CA . ALA A 1 100 ? -4.310 -6.738 17.886 1.00 93.56 100 ALA A CA 1
ATOM 746 C C . ALA A 1 100 ? -4.427 -6.196 16.450 1.00 93.56 100 ALA A C 1
ATOM 748 O O . ALA A 1 100 ? -4.761 -5.034 16.233 1.00 93.56 100 ALA A O 1
ATOM 749 N N . ILE A 1 101 ? -4.176 -7.050 15.459 1.00 93.38 101 ILE A N 1
ATOM 750 C CA . ILE A 1 101 ? -4.384 -6.744 14.039 1.00 93.38 101 ILE A CA 1
ATOM 751 C C . ILE A 1 101 ? -5.232 -7.858 13.454 1.00 93.38 101 ILE A C 1
ATOM 753 O O . ILE A 1 101 ? -4.898 -9.027 13.640 1.00 93.38 101 ILE A O 1
ATOM 757 N N . GLY A 1 102 ? -6.295 -7.482 12.752 1.00 94.50 102 GLY A N 1
ATOM 758 C CA . GLY A 1 102 ? -7.233 -8.433 12.176 1.00 94.50 102 GLY A CA 1
ATOM 759 C C . GLY A 1 102 ? -8.420 -8.684 13.094 1.00 94.50 102 GLY A C 1
ATOM 760 O O . GLY A 1 102 ? -8.824 -7.834 13.898 1.00 94.50 102 GLY A O 1
ATOM 761 N N . LYS A 1 103 ? -9.023 -9.851 12.925 1.00 96.62 103 LYS A N 1
ATOM 762 C CA . LYS A 1 103 ? -10.253 -10.257 13.581 1.00 96.62 103 LYS A CA 1
ATOM 763 C C . LYS A 1 103 ? -10.012 -10.545 15.055 1.00 96.62 103 LYS A C 1
ATOM 765 O O . LYS A 1 103 ? -9.105 -11.273 15.446 1.00 96.62 103 LYS A O 1
ATOM 770 N N . VAL A 1 104 ? -10.887 -9.996 15.884 1.00 96.44 104 VAL A N 1
ATOM 771 C CA . VAL A 1 104 ? -10.900 -10.180 17.336 1.00 96.44 104 VAL A CA 1
ATOM 772 C C . VAL A 1 104 ? -12.325 -10.446 17.809 1.00 96.44 104 VAL A C 1
ATOM 774 O O . VAL A 1 104 ? -13.294 -10.328 17.052 1.00 96.44 104 VAL A O 1
ATOM 777 N N . ARG A 1 105 ? -12.494 -10.794 19.088 1.00 95.88 105 ARG A N 1
ATOM 778 C CA . ARG A 1 105 ? -13.832 -10.850 19.686 1.00 95.88 105 ARG A CA 1
ATOM 779 C C . ARG A 1 105 ? -14.494 -9.471 19.559 1.00 95.88 105 ARG A C 1
ATOM 781 O O . ARG A 1 105 ? -13.963 -8.488 20.058 1.00 95.88 105 ARG A O 1
ATOM 788 N N . GLY A 1 106 ? -15.662 -9.419 18.918 1.00 94.19 106 GLY A N 1
ATOM 789 C CA . GLY A 1 106 ? -16.450 -8.190 18.769 1.00 94.19 106 GLY A CA 1
ATOM 790 C C . GLY A 1 106 ? -16.157 -7.359 17.516 1.00 94.19 106 GLY A C 1
ATOM 791 O O . GLY A 1 106 ? -16.815 -6.342 17.327 1.00 94.19 106 GLY A O 1
ATOM 792 N N . GLY A 1 107 ? -15.234 -7.775 16.639 1.00 96.38 107 GLY A N 1
ATOM 793 C CA . GLY A 1 107 ? -15.014 -7.094 15.360 1.00 96.38 107 GLY A CA 1
ATOM 794 C C . GLY A 1 107 ? -13.588 -7.226 14.840 1.00 96.38 107 GLY A C 1
ATOM 795 O O . GLY A 1 107 ? -13.004 -8.306 14.862 1.00 96.38 107 GLY A O 1
ATOM 796 N N . TYR A 1 108 ? -13.040 -6.110 14.368 1.00 97.44 108 TYR A N 1
ATOM 797 C CA . TYR A 1 108 ? -11.686 -6.019 13.829 1.00 97.44 108 TYR A CA 1
ATOM 798 C C . TYR A 1 108 ? -10.912 -4.920 14.542 1.00 97.44 108 TYR A C 1
ATOM 800 O O . TYR A 1 108 ? -11.479 -3.866 14.851 1.00 97.44 108 TYR A O 1
ATOM 808 N N . SER A 1 109 ? -9.627 -5.180 14.758 1.00 96.81 109 SER A N 1
ATOM 809 C CA . SER A 1 109 ? -8.672 -4.238 15.328 1.00 96.81 109 SER A CA 1
ATOM 810 C C . SER A 1 109 ? -7.553 -3.923 14.339 1.00 96.81 109 SER A C 1
ATOM 812 O O . SER A 1 109 ? -7.239 -4.711 13.439 1.00 96.81 109 SER A O 1
ATOM 814 N N . ALA A 1 110 ? -6.965 -2.745 14.506 1.00 95.44 110 ALA A N 1
ATOM 815 C CA . ALA A 1 110 ? -5.942 -2.196 13.633 1.00 95.44 110 ALA A CA 1
ATOM 816 C C . ALA A 1 110 ? -4.760 -1.638 14.430 1.00 95.44 110 ALA A C 1
ATOM 818 O O . ALA A 1 110 ? -4.253 -0.577 14.102 1.00 95.44 110 ALA A O 1
ATOM 819 N N . HIS A 1 111 ? -4.306 -2.334 15.471 1.00 92.38 111 HIS A N 1
ATOM 820 C CA . HIS A 1 111 ? -3.140 -1.941 16.272 1.00 92.38 111 HIS A CA 1
ATOM 821 C C . HIS A 1 111 ? -3.230 -0.522 16.863 1.00 92.38 111 HIS A C 1
ATOM 823 O O . HIS A 1 111 ? -2.305 0.275 16.730 1.00 92.38 111 HIS A O 1
ATOM 829 N N . GLY A 1 112 ? -4.377 -0.165 17.444 1.00 90.69 112 GLY A N 1
ATOM 830 C CA . GLY A 1 112 ? -4.643 1.190 17.947 1.00 90.69 112 GLY A CA 1
ATOM 831 C C . GLY A 1 112 ? -4.837 2.259 16.860 1.00 90.69 112 GLY A C 1
ATOM 832 O O . GLY A 1 112 ? -5.187 3.399 17.168 1.00 90.69 112 GLY A O 1
ATOM 833 N N . TYR A 1 113 ? -4.660 1.925 15.576 1.00 91.19 113 TYR A N 1
ATOM 834 C CA . TYR A 1 113 ? -5.120 2.772 14.478 1.00 91.19 113 TYR A CA 1
ATOM 835 C C . TYR A 1 113 ? -6.633 2.636 14.293 1.00 91.19 113 TYR A C 1
ATOM 837 O O . TYR A 1 113 ? -7.254 1.637 14.648 1.00 91.19 113 TYR A O 1
ATOM 845 N N . GLN A 1 114 ? -7.237 3.653 13.681 1.00 92.44 114 GLN A N 1
ATOM 846 C CA . GLN A 1 114 ? -8.676 3.664 13.417 1.00 92.44 114 GLN A CA 1
ATOM 847 C C . GLN A 1 114 ? -9.039 3.043 12.060 1.00 92.44 114 GLN A C 1
ATOM 849 O O . GLN A 1 114 ? -10.183 2.631 11.867 1.00 92.44 114 GLN A O 1
ATOM 854 N N . TYR A 1 115 ? -8.092 2.981 11.121 1.00 94.88 115 TYR A N 1
ATOM 855 C CA . TYR A 1 115 ? -8.360 2.584 9.742 1.00 94.88 115 TYR A CA 1
ATOM 856 C C . TYR A 1 115 ? -7.332 1.590 9.212 1.00 94.88 115 TYR A C 1
ATOM 858 O O . TYR A 1 115 ? -6.137 1.694 9.503 1.00 94.88 115 TYR A O 1
ATOM 866 N N . VAL A 1 116 ? -7.810 0.676 8.371 1.00 96.19 116 VAL A N 1
ATOM 867 C CA . VAL A 1 116 ? -6.987 -0.235 7.574 1.00 96.19 116 VAL A CA 1
ATOM 868 C C . VAL A 1 116 ? -7.286 -0.056 6.094 1.00 96.19 116 VAL A C 1
ATOM 870 O O . VAL A 1 116 ? -8.407 0.281 5.711 1.00 96.19 116 VAL A O 1
ATOM 873 N N . LEU A 1 117 ? -6.284 -0.318 5.265 1.00 96.12 117 LEU A N 1
ATOM 874 C CA . LEU A 1 117 ? -6.412 -0.352 3.818 1.00 96.12 117 LEU A CA 1
ATOM 875 C C . LEU A 1 117 ? -5.942 -1.723 3.311 1.00 96.12 117 LEU A C 1
ATOM 877 O O . LEU A 1 117 ? -4.739 -2.002 3.358 1.00 96.12 117 LEU A O 1
ATOM 881 N N . PRO A 1 118 ? -6.864 -2.602 2.883 1.00 95.25 118 PRO A N 1
ATOM 882 C CA . PRO A 1 118 ? -6.518 -3.926 2.385 1.00 95.25 118 PRO A CA 1
ATOM 883 C C . PRO A 1 118 ? -5.916 -3.888 0.980 1.00 95.25 118 PRO A C 1
ATOM 885 O O . PRO A 1 118 ? -6.413 -3.185 0.097 1.00 95.25 118 PRO A O 1
ATOM 888 N N . ALA A 1 119 ? -4.868 -4.679 0.759 1.00 93.62 119 ALA A N 1
ATOM 889 C CA . ALA A 1 119 ? -4.328 -4.916 -0.571 1.00 93.62 119 ALA A CA 1
ATOM 890 C C . ALA A 1 119 ? -5.380 -5.619 -1.445 1.00 93.62 119 ALA A C 1
ATOM 892 O O . ALA A 1 119 ? -6.019 -6.581 -1.017 1.00 93.62 119 ALA A O 1
ATOM 893 N N . VAL A 1 120 ? -5.540 -5.140 -2.675 1.00 92.62 120 VAL A N 1
ATOM 894 C CA . VAL A 1 120 ? -6.448 -5.686 -3.698 1.00 92.62 120 VAL A CA 1
ATOM 895 C C . VAL A 1 120 ? -5.704 -6.442 -4.798 1.00 92.62 120 VAL A C 1
ATOM 897 O O . VAL A 1 120 ? -6.326 -7.105 -5.622 1.00 92.62 120 VAL A O 1
ATOM 900 N N . GLY A 1 121 ? -4.374 -6.351 -4.820 1.00 89.81 121 GLY A N 1
ATOM 901 C CA . GLY A 1 121 ? -3.534 -7.066 -5.768 1.00 89.81 121 GLY A CA 1
ATOM 902 C C . GLY A 1 121 ? -2.058 -6.972 -5.410 1.00 89.81 121 GLY A C 1
ATOM 903 O O . GLY A 1 121 ? -1.641 -6.110 -4.633 1.00 89.81 121 GLY A O 1
ATOM 904 N N . SER A 1 122 ? -1.272 -7.864 -6.002 1.00 88.44 122 SER A N 1
ATOM 905 C CA . SER A 1 122 ? 0.181 -7.880 -5.888 1.00 88.44 122 SER A CA 1
ATOM 906 C C . SER A 1 122 ? 0.818 -8.234 -7.227 1.00 88.44 122 SER A C 1
ATOM 908 O O . SER A 1 122 ? 0.330 -9.129 -7.916 1.00 88.44 122 SER A O 1
ATOM 910 N N . TYR A 1 123 ? 1.930 -7.587 -7.558 1.00 87.00 123 TYR A N 1
ATOM 911 C CA . TYR A 1 123 ? 2.758 -7.923 -8.713 1.00 87.00 123 TYR A CA 1
ATOM 912 C C . TYR A 1 123 ? 4.179 -8.195 -8.250 1.00 87.00 123 TYR A C 1
ATOM 914 O O . TYR A 1 123 ? 4.774 -7.352 -7.585 1.00 87.00 123 TYR A O 1
ATOM 922 N N . SER A 1 124 ? 4.737 -9.334 -8.634 1.00 82.31 124 SER A N 1
ATOM 923 C CA . SER A 1 124 ? 6.112 -9.699 -8.298 1.00 82.31 124 SER A CA 1
ATOM 924 C C . SER A 1 124 ? 6.889 -9.951 -9.587 1.00 82.31 124 SER A C 1
ATOM 926 O O . SER A 1 124 ? 6.307 -10.466 -10.551 1.00 82.31 124 SER A O 1
ATOM 928 N N . PRO A 1 125 ? 8.182 -9.592 -9.649 1.00 76.31 125 PRO A N 1
ATOM 929 C CA . PRO A 1 125 ? 9.014 -9.934 -10.790 1.00 76.31 125 PRO A CA 1
ATOM 930 C C . PRO A 1 125 ? 9.047 -11.454 -10.992 1.00 76.31 125 PRO A C 1
ATOM 932 O O . PRO A 1 125 ? 9.143 -12.226 -10.035 1.00 76.31 125 PRO A O 1
ATOM 935 N N . ALA A 1 126 ? 8.962 -11.895 -12.247 1.00 75.44 126 ALA A N 1
ATOM 936 C CA . ALA A 1 126 ? 9.076 -13.311 -12.571 1.00 75.44 126 ALA A CA 1
ATOM 937 C C . ALA A 1 126 ? 10.485 -13.817 -12.219 1.00 75.44 126 ALA A C 1
ATOM 939 O O . ALA A 1 126 ? 11.472 -13.179 -12.570 1.00 75.44 126 ALA A O 1
ATOM 940 N N . GLY A 1 127 ? 10.578 -14.978 -11.566 1.00 71.69 127 GLY A N 1
ATOM 941 C CA . GLY A 1 127 ? 11.862 -15.551 -11.138 1.00 71.69 127 GLY A CA 1
ATOM 942 C C . GLY A 1 127 ? 12.005 -15.762 -9.629 1.00 71.69 127 GLY A C 1
ATOM 943 O O . GLY A 1 127 ? 13.028 -16.287 -9.204 1.00 71.69 127 GLY A O 1
ATOM 944 N N . GLY A 1 128 ? 10.982 -15.426 -8.835 1.00 73.31 128 GLY A N 1
ATOM 945 C CA . GLY A 1 128 ? 10.932 -15.718 -7.399 1.00 73.31 128 GLY A CA 1
ATOM 946 C C . GLY A 1 128 ? 11.553 -14.610 -6.555 1.00 73.31 128 GLY A C 1
ATOM 947 O O . GLY A 1 128 ? 11.314 -13.432 -6.801 1.00 73.31 128 GLY A O 1
ATOM 948 N N . THR A 1 129 ? 12.345 -14.975 -5.557 1.00 76.69 129 THR A N 1
ATOM 949 C CA . THR A 1 129 ? 12.948 -14.025 -4.619 1.00 76.69 129 THR A CA 1
ATOM 950 C C . THR A 1 129 ? 13.909 -13.061 -5.299 1.00 76.69 129 THR A C 1
ATOM 952 O O . THR A 1 129 ? 14.722 -13.464 -6.133 1.00 76.69 129 THR A O 1
ATOM 955 N N . CYS A 1 130 ? 13.810 -11.776 -4.954 1.00 78.50 130 CYS A N 1
ATOM 956 C CA . CYS A 1 130 ? 14.720 -10.773 -5.487 1.00 78.50 130 CYS A CA 1
ATOM 957 C C . CYS A 1 130 ? 16.101 -10.895 -4.827 1.00 78.50 130 CYS A C 1
ATOM 959 O O . CYS A 1 130 ? 16.219 -11.254 -3.656 1.00 78.50 130 CYS A O 1
ATOM 961 N N . GLY A 1 131 ? 17.162 -10.612 -5.577 1.00 70.12 131 GLY A N 1
ATOM 962 C CA . GLY A 1 131 ? 18.537 -10.696 -5.095 1.00 70.12 131 GLY A CA 1
ATOM 963 C C . GLY A 1 131 ? 19.338 -9.474 -5.515 1.00 70.12 131 GLY A C 1
ATOM 964 O O . GLY A 1 131 ? 19.174 -8.960 -6.620 1.00 70.12 131 GLY A O 1
ATOM 965 N N . SER A 1 132 ? 20.232 -9.013 -4.642 1.00 62.53 132 SER A N 1
ATOM 966 C CA . SER A 1 132 ? 21.194 -7.965 -4.979 1.00 62.53 132 SER A CA 1
ATOM 967 C C . SER A 1 132 ? 22.573 -8.570 -5.246 1.00 62.53 132 SER A C 1
ATOM 969 O O . SER A 1 132 ? 22.950 -9.587 -4.672 1.00 62.53 132 SER A O 1
ATOM 971 N N . GLY A 1 133 ? 23.346 -7.942 -6.133 1.00 56.38 133 GLY A N 1
ATOM 972 C CA . GLY A 1 133 ? 24.773 -8.235 -6.283 1.00 56.38 133 GLY A CA 1
ATOM 973 C C . GLY A 1 133 ? 25.181 -9.057 -7.507 1.00 56.38 133 GLY A C 1
ATOM 974 O O . GLY A 1 133 ? 26.341 -8.946 -7.909 1.00 56.38 133 GLY A O 1
ATOM 975 N N . GLU A 1 134 ? 24.266 -9.760 -8.173 1.00 63.59 134 GLU A N 1
ATOM 976 C CA . GLU A 1 134 ? 24.561 -10.518 -9.398 1.00 63.59 134 GLU A CA 1
ATOM 977 C C . GLU A 1 134 ? 23.842 -9.948 -10.624 1.00 63.59 134 GLU A C 1
ATOM 979 O O . GLU A 1 134 ? 22.676 -9.568 -10.566 1.00 63.59 134 GLU A O 1
ATOM 984 N N . ALA A 1 135 ? 24.514 -9.944 -11.779 1.00 62.88 135 ALA A N 1
ATOM 985 C CA . ALA A 1 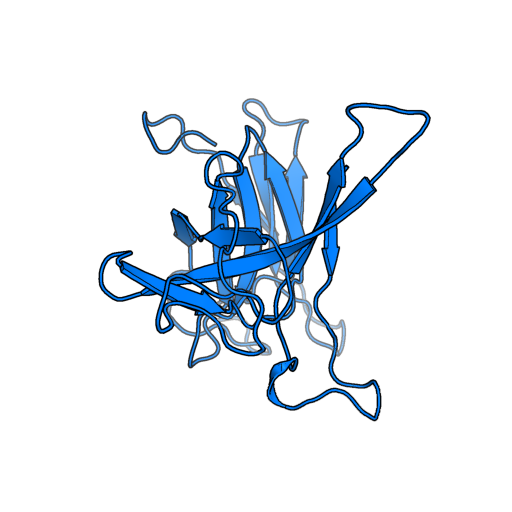135 ? 23.962 -9.387 -13.018 1.00 62.88 135 ALA A CA 1
ATOM 986 C C . ALA A 1 135 ? 22.695 -10.112 -13.519 1.00 62.88 135 ALA A C 1
ATOM 988 O O . ALA A 1 135 ? 21.927 -9.537 -14.287 1.00 62.88 135 ALA A O 1
ATOM 989 N N . ARG A 1 136 ? 22.478 -11.366 -13.099 1.00 67.19 136 ARG A N 1
ATOM 990 C CA . ARG A 1 136 ? 21.321 -12.195 -13.478 1.00 67.19 136 ARG A CA 1
ATOM 991 C C . ARG A 1 136 ? 20.309 -12.391 -12.350 1.00 67.19 136 ARG A C 1
ATOM 993 O O . ARG A 1 136 ? 19.332 -13.102 -12.561 1.00 67.19 136 ARG A O 1
ATOM 1000 N N . ALA A 1 137 ? 20.522 -11.776 -11.186 1.00 75.06 137 ALA A N 1
ATOM 1001 C CA . ALA A 1 137 ? 19.563 -11.868 -10.095 1.00 75.06 137 ALA A CA 1
ATOM 1002 C C . ALA A 1 137 ? 18.217 -11.243 -10.491 1.00 75.06 137 ALA A C 1
ATOM 1004 O O . ALA A 1 137 ? 18.147 -10.330 -11.334 1.00 75.06 137 ALA A O 1
ATOM 1005 N N . ASN A 1 138 ? 17.157 -11.762 -9.872 1.00 80.81 138 ASN A N 1
ATOM 1006 C CA . ASN A 1 138 ? 15.828 -11.188 -9.977 1.00 80.81 138 ASN A CA 1
ATOM 1007 C C . ASN A 1 138 ? 15.832 -9.802 -9.301 1.00 80.81 138 ASN A C 1
ATOM 1009 O O . ASN A 1 138 ? 16.262 -9.708 -8.149 1.00 80.81 138 ASN A O 1
ATOM 1013 N N . PRO A 1 139 ? 15.424 -8.722 -9.987 1.00 80.88 139 PRO A N 1
ATOM 1014 C CA . PRO A 1 139 ? 15.551 -7.372 -9.451 1.00 80.88 139 PRO A CA 1
ATOM 1015 C C . PRO A 1 139 ? 14.639 -7.113 -8.249 1.00 80.88 139 PRO A C 1
ATOM 1017 O O . PRO A 1 139 ? 13.469 -7.487 -8.255 1.00 80.88 139 PRO A O 1
ATOM 1020 N N . CYS A 1 140 ? 15.165 -6.394 -7.258 1.00 82.31 140 CYS A N 1
ATOM 1021 C CA . CYS A 1 140 ? 14.388 -5.835 -6.150 1.00 82.31 140 CYS A CA 1
ATOM 1022 C C . CYS A 1 140 ? 13.818 -4.464 -6.551 1.00 82.31 140 CYS A C 1
ATOM 1024 O O . CYS A 1 140 ? 14.521 -3.670 -7.181 1.00 82.31 140 CYS A O 1
ATOM 1026 N N . PHE A 1 141 ? 12.576 -4.153 -6.185 1.00 85.62 141 PHE A N 1
ATOM 1027 C CA . PHE A 1 141 ? 11.971 -2.848 -6.442 1.00 85.62 141 PHE A CA 1
ATOM 1028 C C . PHE A 1 141 ? 12.527 -1.791 -5.478 1.00 85.62 141 PHE A C 1
ATOM 1030 O O . PHE A 1 141 ? 12.386 -1.880 -4.263 1.00 85.62 141 PHE A O 1
ATOM 1037 N N . GLY A 1 142 ? 13.124 -0.739 -6.029 1.00 83.62 142 GLY A N 1
ATOM 1038 C CA . GLY A 1 142 ? 13.646 0.398 -5.279 1.00 83.62 142 GLY A CA 1
ATOM 1039 C C . GLY A 1 142 ? 12.579 1.462 -5.044 1.00 83.62 142 GLY A C 1
ATOM 1040 O O . GLY A 1 142 ? 12.019 1.578 -3.955 1.00 83.62 142 GLY A O 1
ATOM 1041 N N . SER A 1 143 ? 12.309 2.255 -6.078 1.00 86.75 143 SER A N 1
ATOM 1042 C CA . SER A 1 143 ? 11.379 3.386 -6.039 1.00 86.75 143 SER A CA 1
ATOM 1043 C C . SER A 1 143 ? 10.309 3.295 -7.123 1.00 86.75 143 SER A C 1
ATOM 1045 O O . SER A 1 143 ? 10.442 2.545 -8.093 1.00 86.75 143 SER A O 1
ATOM 1047 N N . LEU A 1 144 ? 9.251 4.090 -6.949 1.00 92.06 144 LEU A N 1
ATOM 1048 C CA . LEU A 1 144 ? 8.156 4.240 -7.902 1.00 92.06 144 LEU A CA 1
ATOM 1049 C C . LEU A 1 144 ? 7.953 5.713 -8.242 1.00 92.06 144 LEU A C 1
ATOM 1051 O O . LEU A 1 144 ? 8.051 6.575 -7.366 1.00 92.06 144 LEU A O 1
ATOM 1055 N N . SER A 1 145 ? 7.606 5.987 -9.493 1.00 92.88 145 SER A N 1
ATOM 1056 C CA . SER A 1 145 ? 7.127 7.290 -9.940 1.00 92.88 145 SER A CA 1
ATOM 1057 C C . SER A 1 145 ? 6.043 7.144 -11.005 1.00 92.88 145 SER A C 1
ATOM 1059 O O . SER A 1 145 ? 5.863 6.087 -11.608 1.00 92.88 145 SER A O 1
ATOM 1061 N N . LEU A 1 146 ? 5.279 8.216 -11.201 1.00 94.69 146 LEU A N 1
ATOM 1062 C CA . LEU A 1 146 ? 4.266 8.317 -12.243 1.00 94.69 146 LEU A CA 1
ATOM 1063 C C . LEU A 1 146 ? 4.823 9.171 -13.381 1.00 94.69 146 LEU A C 1
ATOM 1065 O O . LEU A 1 146 ? 5.112 10.353 -13.185 1.00 94.69 146 LEU A O 1
ATOM 1069 N N . ASP A 1 147 ? 4.945 8.583 -14.562 1.00 95.00 147 ASP A N 1
ATOM 1070 C CA . ASP A 1 147 ? 5.267 9.297 -15.790 1.00 95.00 147 ASP A CA 1
ATOM 1071 C C . ASP A 1 147 ? 3.964 9.788 -16.427 1.00 95.00 147 ASP A C 1
ATOM 1073 O O . ASP A 1 147 ? 3.190 8.992 -16.955 1.00 95.00 147 ASP A O 1
ATOM 1077 N N . ARG A 1 148 ? 3.725 11.101 -16.325 1.00 94.19 148 ARG A N 1
ATOM 1078 C CA . ARG A 1 148 ? 2.582 11.802 -16.939 1.00 94.19 148 ARG A CA 1
ATOM 1079 C C . ARG A 1 148 ? 2.894 12.371 -18.325 1.00 94.19 148 ARG A C 1
ATOM 1081 O O . ARG A 1 148 ? 2.097 13.120 -18.880 1.00 94.19 148 ARG A O 1
ATOM 1088 N N . THR A 1 149 ? 4.097 12.115 -18.838 1.00 95.06 149 THR A N 1
ATOM 1089 C CA . THR A 1 149 ? 4.503 12.555 -20.182 1.00 95.06 149 THR A CA 1
ATOM 1090 C C . THR A 1 149 ? 4.186 11.502 -21.241 1.00 95.06 149 THR A C 1
ATOM 1092 O O . THR A 1 149 ? 4.144 11.816 -22.428 1.00 95.06 149 THR A O 1
ATOM 1095 N N . SER A 1 150 ? 3.939 10.258 -20.822 1.00 92.00 150 SER A N 1
ATOM 1096 C CA . SER A 1 150 ? 3.431 9.189 -21.677 1.00 92.00 150 SER A CA 1
ATOM 1097 C C . SER A 1 150 ? 1.922 9.318 -21.916 1.00 92.00 150 SER A C 1
ATOM 1099 O O . SER A 1 150 ? 1.197 9.991 -21.188 1.00 92.00 150 SER A O 1
ATOM 1101 N N . THR A 1 151 ? 1.429 8.695 -22.989 1.00 91.81 151 THR A N 1
ATOM 1102 C CA . THR A 1 151 ? -0.008 8.612 -23.283 1.00 91.81 151 THR A CA 1
ATOM 1103 C C . THR A 1 151 ? -0.366 7.169 -23.647 1.00 91.81 151 THR A C 1
ATOM 1105 O O . THR A 1 151 ? 0.056 6.701 -24.707 1.00 91.81 151 THR A O 1
ATOM 1108 N N . PRO A 1 152 ? -1.127 6.449 -22.799 1.00 91.38 152 PRO A N 1
ATOM 1109 C CA . PRO A 1 152 ? -1.583 6.857 -21.459 1.00 91.38 152 PRO A CA 1
ATOM 1110 C C . PRO A 1 152 ? -0.415 7.039 -20.471 1.00 91.38 152 PRO A C 1
ATOM 1112 O O . PRO A 1 152 ? 0.693 6.578 -20.753 1.00 91.38 152 PRO A O 1
ATOM 1115 N N . ASP A 1 153 ? -0.681 7.670 -19.318 1.00 94.88 153 ASP A N 1
ATOM 1116 C CA . ASP A 1 153 ? 0.284 7.744 -18.211 1.00 94.88 153 ASP A CA 1
ATOM 1117 C C . ASP A 1 153 ? 0.826 6.343 -17.873 1.00 94.88 153 ASP A C 1
ATOM 1119 O O . ASP A 1 153 ? 0.159 5.322 -18.083 1.00 94.88 153 ASP A O 1
ATOM 1123 N N . SER A 1 154 ? 2.025 6.275 -17.299 1.00 95.25 154 SER A N 1
ATOM 1124 C CA . SER A 1 154 ? 2.664 4.997 -16.972 1.00 95.25 154 SER A CA 1
ATOM 1125 C C . SER A 1 154 ? 3.346 4.998 -15.614 1.00 95.25 154 SER A C 1
ATOM 1127 O O . SER A 1 154 ? 3.897 6.011 -15.182 1.00 95.25 1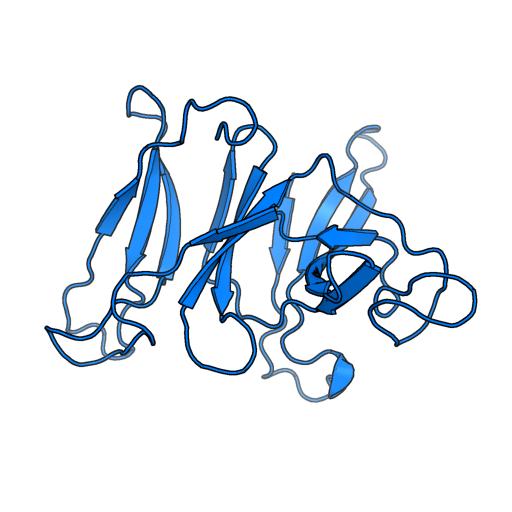54 SER A O 1
ATOM 1129 N N . LEU A 1 155 ? 3.373 3.834 -14.970 1.00 95.31 155 LEU A N 1
ATOM 1130 C CA . LEU A 1 155 ? 4.174 3.613 -13.775 1.00 95.31 155 LEU A CA 1
ATOM 1131 C C . LEU A 1 155 ? 5.636 3.417 -14.178 1.00 95.31 155 LEU A C 1
ATOM 1133 O O . LEU A 1 155 ? 5.935 2.624 -15.072 1.00 95.31 155 LEU A O 1
ATOM 1137 N N . VAL A 1 156 ? 6.550 4.080 -13.483 1.00 95.00 156 VAL A N 1
ATOM 1138 C CA . VAL A 1 156 ? 7.987 3.830 -13.585 1.00 95.00 156 VAL A CA 1
ATOM 1139 C C . VAL A 1 156 ? 8.465 3.216 -12.278 1.00 95.00 156 VAL A C 1
ATOM 1141 O O . VAL A 1 156 ? 8.181 3.735 -11.200 1.00 95.00 156 VAL A O 1
ATOM 1144 N N . ALA A 1 157 ? 9.191 2.108 -12.380 1.00 91.81 157 ALA A N 1
ATOM 1145 C CA . ALA A 1 157 ? 9.819 1.437 -11.251 1.00 91.81 157 ALA A CA 1
ATOM 1146 C C . ALA A 1 157 ? 11.329 1.351 -11.464 1.00 91.81 157 ALA A C 1
ATOM 1148 O O . ALA A 1 157 ? 11.797 1.167 -12.591 1.00 91.81 157 ALA A O 1
ATOM 1149 N N . THR A 1 158 ? 12.090 1.456 -10.381 1.00 88.94 158 THR A N 1
ATOM 1150 C CA . THR A 1 158 ? 13.551 1.317 -10.405 1.00 88.94 158 THR A CA 1
ATOM 1151 C C . THR A 1 158 ? 13.987 0.065 -9.665 1.00 88.94 158 THR A C 1
ATOM 1153 O O . THR A 1 158 ? 13.286 -0.419 -8.777 1.00 88.94 158 THR A O 1
ATOM 1156 N N . GLU A 1 159 ? 15.145 -0.472 -10.031 1.00 86.81 159 GLU A N 1
ATOM 1157 C CA . GLU A 1 159 ? 15.817 -1.498 -9.241 1.00 86.81 159 GLU A CA 1
ATOM 1158 C C . GLU A 1 159 ? 16.454 -0.854 -8.009 1.00 86.81 159 GLU A C 1
ATOM 1160 O O . GLU A 1 159 ? 17.067 0.215 -8.109 1.00 86.81 159 GLU A O 1
ATOM 1165 N N . ALA A 1 160 ? 16.331 -1.498 -6.851 1.00 82.31 160 ALA A N 1
ATOM 1166 C CA . ALA A 1 160 ? 17.024 -1.067 -5.648 1.00 82.31 160 ALA A CA 1
ATOM 1167 C C . ALA A 1 160 ? 18.542 -1.055 -5.899 1.00 82.31 160 ALA A C 1
ATOM 1169 O O . ALA A 1 160 ? 19.131 -2.061 -6.298 1.00 82.31 160 ALA A O 1
ATOM 1170 N N . ALA A 1 161 ? 19.181 0.094 -5.676 1.00 75.81 161 ALA A N 1
ATOM 1171 C CA . ALA A 1 161 ? 20.616 0.225 -5.882 1.00 75.81 161 ALA A CA 1
ATOM 1172 C C . ALA A 1 161 ? 21.400 -0.559 -4.815 1.00 75.81 161 ALA A C 1
ATOM 1174 O O . ALA A 1 161 ? 21.060 -0.476 -3.630 1.00 75.81 161 ALA A O 1
ATOM 1175 N N . PRO A 1 162 ? 22.468 -1.286 -5.193 1.00 68.56 162 PRO A N 1
ATOM 1176 C CA . PRO A 1 162 ? 23.380 -1.859 -4.215 1.00 68.56 162 PRO A CA 1
ATOM 1177 C C . PRO A 1 162 ? 24.065 -0.750 -3.412 1.00 68.56 162 PRO A C 1
ATOM 1179 O O . PRO A 1 162 ? 24.334 0.340 -3.917 1.00 68.56 162 PRO A O 1
ATOM 1182 N N . THR A 1 163 ? 24.375 -1.042 -2.150 1.00 67.50 163 THR A N 1
ATOM 1183 C CA . THR A 1 163 ? 24.921 -0.070 -1.188 1.00 67.50 163 THR A CA 1
ATOM 1184 C C . THR A 1 163 ? 26.284 0.497 -1.581 1.00 67.50 163 THR A C 1
ATOM 1186 O O . THR A 1 163 ? 26.665 1.545 -1.074 1.00 67.50 163 THR A O 1
ATOM 1189 N N . ASP A 1 164 ? 27.019 -0.179 -2.468 1.00 69.75 164 ASP A N 1
ATOM 1190 C CA . ASP A 1 164 ? 28.320 0.270 -2.972 1.00 69.75 164 ASP A CA 1
ATOM 1191 C C . ASP A 1 164 ? 28.220 1.301 -4.115 1.00 69.75 164 ASP A C 1
ATOM 1193 O O . ASP A 1 164 ? 29.223 1.916 -4.467 1.00 69.75 164 ASP A O 1
ATOM 1197 N N . GLY A 1 165 ? 27.029 1.511 -4.695 1.00 64.19 165 GLY A N 1
ATOM 1198 C CA . GLY A 1 165 ? 26.785 2.492 -5.759 1.00 64.19 165 GLY A CA 1
ATOM 1199 C C . GLY A 1 165 ? 27.512 2.225 -7.085 1.00 64.19 165 GLY A C 1
ATOM 1200 O O . GLY A 1 165 ? 27.457 3.058 -7.987 1.00 64.19 165 GLY A O 1
ATOM 1201 N N . THR A 1 166 ? 28.190 1.084 -7.235 1.00 65.69 166 THR A N 1
ATOM 1202 C CA . THR A 1 166 ? 29.076 0.817 -8.386 1.00 65.69 166 THR A CA 1
ATOM 1203 C C . THR A 1 166 ? 28.377 0.147 -9.566 1.00 65.69 166 THR A C 1
ATOM 1205 O O . THR A 1 166 ? 28.928 0.086 -10.668 1.00 65.69 166 THR A O 1
ATOM 1208 N N . LYS A 1 167 ? 27.162 -0.370 -9.363 1.00 70.00 167 LYS A N 1
ATOM 1209 C CA . LYS A 1 167 ? 26.436 -1.156 -10.369 1.00 70.00 167 LYS A CA 1
ATOM 1210 C C . LYS A 1 167 ? 25.308 -0.347 -10.993 1.00 70.00 167 LYS A C 1
ATOM 1212 O O . LYS A 1 167 ? 24.599 0.393 -10.318 1.00 70.00 167 LYS A O 1
ATOM 1217 N N . ARG A 1 168 ? 25.118 -0.536 -12.301 1.00 76.88 168 ARG A N 1
ATOM 1218 C CA . ARG A 1 168 ? 23.956 -0.008 -13.025 1.00 76.88 168 ARG A CA 1
ATOM 1219 C C . ARG A 1 168 ? 22.687 -0.670 -12.493 1.00 76.88 168 ARG A C 1
ATOM 1221 O O . ARG A 1 168 ? 22.651 -1.892 -12.379 1.00 76.88 168 ARG A O 1
ATOM 1228 N N . THR A 1 169 ? 21.665 0.133 -12.230 1.00 81.56 169 THR A N 1
ATOM 1229 C CA . THR A 1 169 ? 20.318 -0.326 -11.888 1.00 81.56 169 THR A CA 1
ATOM 1230 C C . THR A 1 169 ? 19.412 -0.281 -13.107 1.00 81.56 169 THR A C 1
ATOM 1232 O O . THR A 1 169 ? 19.604 0.515 -14.033 1.00 81.56 169 THR A O 1
ATOM 1235 N N . ARG A 1 170 ? 18.421 -1.165 -13.127 1.00 87.12 170 ARG A N 1
ATOM 1236 C CA . ARG A 1 170 ? 17.409 -1.211 -14.183 1.00 87.12 170 ARG A CA 1
ATOM 1237 C C . ARG A 1 170 ? 16.264 -0.240 -13.877 1.00 87.12 170 ARG A C 1
ATOM 1239 O O . ARG A 1 170 ? 15.969 0.066 -12.722 1.00 87.12 170 ARG A O 1
ATOM 1246 N N . ILE A 1 171 ? 15.613 0.229 -14.937 1.00 91.12 171 ILE A N 1
ATOM 1247 C CA . ILE A 1 171 ? 14.396 1.042 -14.876 1.00 91.12 171 ILE A CA 1
ATOM 1248 C C . ILE A 1 171 ? 13.373 0.393 -15.800 1.00 91.12 171 ILE A C 1
ATOM 1250 O O . ILE A 1 171 ? 13.690 0.060 -16.944 1.00 91.12 171 ILE A O 1
ATOM 1254 N N . TRP A 1 172 ? 12.149 0.237 -15.309 1.00 91.81 172 TRP A N 1
ATOM 1255 C CA . TRP A 1 172 ? 11.033 -0.306 -16.073 1.00 91.81 172 TRP A CA 1
ATOM 1256 C C . TRP A 1 172 ? 9.896 0.692 -16.131 1.00 91.81 172 TRP A C 1
ATOM 1258 O O . TRP A 1 172 ? 9.612 1.386 -15.155 1.00 91.81 172 TRP A O 1
ATOM 1268 N N . ARG A 1 173 ? 9.214 0.706 -17.272 1.00 94.56 173 ARG A N 1
ATOM 1269 C CA . ARG A 1 173 ? 7.955 1.412 -17.461 1.00 94.56 173 ARG A CA 1
ATOM 1270 C C . ARG A 1 173 ? 6.852 0.382 -17.675 1.00 94.56 173 ARG A C 1
ATOM 1272 O O . ARG A 1 173 ? 6.982 -0.476 -18.547 1.00 94.56 173 ARG A O 1
ATOM 1279 N N . TYR A 1 174 ? 5.778 0.494 -16.907 1.00 92.44 174 TYR A N 1
ATOM 1280 C CA . TYR A 1 174 ? 4.597 -0.356 -16.999 1.00 92.44 174 TYR A CA 1
ATOM 1281 C C . TYR A 1 174 ? 3.391 0.474 -17.425 1.00 92.44 174 TYR A C 1
ATOM 1283 O O . TYR A 1 174 ? 3.116 1.535 -16.859 1.00 92.44 174 TYR A O 1
ATOM 1291 N N . SER A 1 175 ? 2.658 -0.021 -18.417 1.00 93.19 175 SER A N 1
ATOM 1292 C CA . SER A 1 175 ? 1.347 0.522 -18.760 1.00 93.19 175 SER A CA 1
ATOM 1293 C C . SER A 1 175 ? 0.328 0.119 -17.702 1.00 93.19 175 SER A C 1
ATOM 1295 O O . SER A 1 175 ? 0.310 -1.030 -17.256 1.00 93.19 175 SER A O 1
ATOM 1297 N N . TYR A 1 176 ? -0.549 1.049 -17.338 1.00 90.56 176 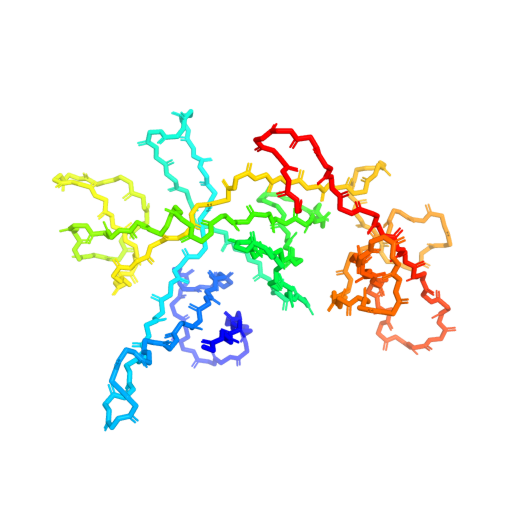TYR A N 1
ATOM 1298 C CA . TYR A 1 176 ? -1.706 0.728 -16.514 1.00 90.56 176 TYR A CA 1
ATOM 1299 C C . TYR A 1 176 ? -2.721 -0.103 -17.298 1.00 90.56 176 TYR A C 1
ATOM 1301 O O . TYR A 1 176 ? -2.870 0.039 -18.515 1.00 90.56 176 TYR A O 1
ATOM 1309 N N . SER A 1 177 ? -3.421 -0.992 -16.597 1.00 84.69 177 SER A N 1
ATOM 1310 C CA . SER A 1 177 ? -4.447 -1.819 -17.221 1.00 84.69 177 SER A CA 1
ATOM 1311 C C . SER A 1 177 ? -5.675 -0.969 -17.563 1.00 84.69 177 SER A C 1
ATOM 1313 O O . SER A 1 177 ? -6.075 -0.085 -16.810 1.00 84.69 177 SER A O 1
ATOM 1315 N N . THR A 1 178 ? -6.299 -1.262 -18.704 1.00 85.12 178 THR A N 1
ATOM 1316 C CA . THR A 1 178 ? -7.574 -0.669 -19.147 1.00 85.12 178 THR A CA 1
ATOM 1317 C C . THR A 1 178 ? -8.756 -1.627 -18.973 1.00 85.12 178 THR A C 1
ATOM 1319 O O . THR A 1 178 ? -9.885 -1.308 -19.340 1.00 85.12 178 THR A O 1
ATOM 1322 N N . GLY A 1 179 ? -8.517 -2.821 -18.420 1.00 84.44 179 GLY A N 1
ATOM 1323 C CA . GLY A 1 179 ? -9.559 -3.822 -18.211 1.00 84.44 179 GLY A CA 1
ATOM 1324 C C . GLY A 1 179 ? -10.541 -3.410 -17.114 1.00 84.44 179 GLY A C 1
ATOM 1325 O O . GLY A 1 179 ? -10.130 -2.948 -16.048 1.00 84.44 179 GLY A O 1
ATOM 1326 N N . ALA A 1 180 ? -11.835 -3.634 -17.344 1.00 79.81 180 ALA A N 1
ATOM 1327 C CA . ALA A 1 180 ? -12.874 -3.394 -16.344 1.00 79.81 180 ALA A CA 1
ATOM 1328 C C . ALA A 1 180 ? -12.569 -4.140 -15.029 1.00 79.81 180 ALA A C 1
ATOM 1330 O O . ALA A 1 180 ? -12.146 -5.295 -15.041 1.00 79.81 180 ALA A O 1
ATOM 1331 N N . GLY A 1 181 ? -12.743 -3.461 -13.891 1.00 75.38 181 GLY A N 1
ATOM 1332 C CA . GLY A 1 181 ? -12.450 -4.006 -12.556 1.00 75.38 181 GLY A CA 1
ATOM 1333 C C . GLY A 1 181 ? -10.964 -4.041 -12.169 1.00 75.38 181 GLY A C 1
ATOM 1334 O O . GLY A 1 181 ? -10.647 -4.273 -11.007 1.00 75.38 181 GLY A O 1
ATOM 1335 N N . ARG A 1 182 ? -10.051 -3.757 -13.105 1.00 77.56 182 ARG A N 1
ATOM 1336 C CA . ARG A 1 182 ? -8.601 -3.657 -12.866 1.00 77.56 182 ARG A CA 1
ATOM 1337 C C . ARG A 1 182 ? -7.984 -2.462 -13.595 1.00 77.56 182 ARG A C 1
ATOM 1339 O O . ARG A 1 182 ? -6.873 -2.560 -14.105 1.00 77.56 182 ARG A O 1
ATOM 1346 N N . ALA A 1 183 ? -8.755 -1.388 -13.742 1.00 81.56 183 ALA A N 1
ATOM 1347 C CA . ALA A 1 183 ? -8.271 -0.163 -14.354 1.00 81.56 183 ALA A CA 1
ATOM 1348 C C . ALA A 1 183 ? -7.317 0.565 -13.399 1.00 81.56 183 ALA A C 1
ATOM 1350 O O . ALA A 1 183 ? -7.581 0.605 -12.189 1.00 81.56 183 ALA A O 1
ATOM 1351 N N . GLY A 1 184 ? -6.263 1.151 -13.969 1.00 75.75 184 GLY A N 1
ATOM 1352 C CA . GLY A 1 184 ? -5.221 1.863 -13.224 1.00 75.75 184 GLY A CA 1
ATOM 1353 C C . GLY A 1 184 ? -4.194 0.964 -12.554 1.00 75.75 184 GLY A C 1
ATOM 1354 O O . GLY A 1 184 ? -4.229 -0.274 -12.736 1.00 75.75 184 GLY A O 1
#